Protein 2HZT (pdb70)

Organism: Bacillus subtilis (strain 168) (NCBI:txid224308)

Solvent-accessible surface area: 20656 Å² total

Nearest PDB structures (foldseek):
  2hzt-assembly1_B  TM=9.913E-01  e=7.480E-14  Bacillus subtilis
  4a5m-assembly1_B  TM=8.868E-01  e=1.388E-08  Bacillus subtilis
  4a5n-assembly2_D  TM=8.673E-01  e=2.176E-08  Bacillus subtilis
  7bzg-assembly3_J  TM=8.975E-01  e=7.367E-08  Bacillus subtilis subsp. subtilis str. 168
  1yyv-assembly1_B  TM=8.336E-01  e=3.074E-05  Salmonella enterica subsp. enterica serovar Typhimurium str. LT2

InterPro domains:
  IPR002577 Helix-turn-helix, HxlR type [PF01638] (16-104)
  IPR002577 Helix-turn-helix, HxlR type [PS51118] (8-106)
  IPR036388 Winged helix-like DNA-binding domain superfamily [G3DSA:1.10.10.10] (2-123)
  IPR036390 Winged helix DNA-binding domain superfamily [SSF46785] (10-103)

B-factor: mean 26.51, std 8.96, range [8.06, 68.82]

Foldseek 3Di:
DVVVVVCQQCVPPPVCLLVQVVHKAFLVVVCVCDPDDPVNVVSLVSNVVVPQKPKDWDPDVVTTIIIHGGPVVVVCVVVVCCVVVVVVVVD/DVVVVVLLACNDDPVVLVVQVVHKAFLVVVPVCDPDDSVNVVSVVSNVVVVQKPWDWDPDPPTTIIIHGGPVNVVCVVVVVCVVVVVVVVD/DVVVVVCQQCVPPPVCLLVLVVHKDFCVRVPVCDPDDPVSVVNVVSNVVVPQKDWDDDVVTIIIHGGPVVVVCVVVVVCVVVVVVVVD/DVVVVVCLACNDDPVVLVVQVPDKAFLVRVCVCDPDDSVCVVNLVSNVVVVQWDWDDDVVTIIIHGGPVVVVCVVVVVVVVVVVVVVD

Radius of gyration: 24.39 Å; Cα contacts (8 Å, |Δi|>4): 441; chains: 4; bounding box: 49×61×72 Å

Sequence (358 aa):
SLVEATLEVIGGKWKVILHLTHGKKRTSELKRLPNITQKLTQQLRELEADGVINRIVYNQVPPKVEYELSEYGRSLEGILDLAWGANHINRSLVEATLEVIGGKWKVILHLTHGKKRTSELKRLPNITQKLTQQLRELEADGVINRIVYNQVPPKVEYELSEYGRSLEGILDLAWGANHINRSLVEATLEVIGGKWKVILHLTHGKKRTSELKRLPNITQKLTQQLRELEADGVINRIVYNQKVEYELSEYGRSLEGILDLAWGANHINRSLVEATLEVIGGKWKVILHLTHGKKRTSELKRLPNITQKLTQQLRELEADGVINRIVYNQKVEYELSEYGRSLEGILDLAWGANHINR

Secondary structure (DSSP, 8-state):
-HHHHHHHHH-STT-----GGG--B-HHHHHH---S----HHHHHHHHHTTSEEEEEE-SSS-EEEEEE-TTGGGGHHHH---HHHHHHT-/-HHHHHHHHH-SS------GGG--EEHHHHHH---S----HHHHHHHHHTTSEEEEEE--SS-EEEEEE-TGGGGGHHHH---HHHHHHH-/-HHHHHHHHH-STT-----GGG--EEHHHHHH---S----HHHHHHHHHTTSEEEEE----EEEEE-TTGGGGHHHH---HHHHHHH-/-HHHHHHHHH-SS-------TTS-EEHHHHHH---S----HHHHHHHHHTTSEEEEE----EEEEE-TGGGGGHHHH---HHHHHHH-

Structure (mmCIF, N/CA/C/O backbone):
data_2HZT
#
_entry.id   2HZT
#
_cell.length_a   45.273
_cell.length_b   45.521
_cell.length_c   230.276
_cell.angle_alpha   90.00
_cell.angle_beta   90.00
_cell.angle_gamma   90.00
#
_symmetry.space_group_name_H-M   'P 21 21 21'
#
loop_
_entity.id
_entity.type
_entity.pdbx_description
1 polymer 'Putative HTH-type transcriptional regulator ytcD'
2 water water
#
loop_
_atom_site.group_PDB
_atom_site.id
_atom_site.type_symbol
_atom_site.label_atom_id
_atom_site.label_alt_id
_atom_site.label_comp_id
_atom_site.label_asym_id
_atom_site.label_entity_id
_atom_site.label_seq_id
_atom_site.pdbx_PDB_ins_code
_atom_site.Cartn_x
_atom_site.Cartn_y
_atom_site.Cartn_z
_atom_site.occupancy
_atom_site.B_iso_or_equiv
_atom_site.auth_seq_id
_atom_site.auth_comp_id
_atom_site.auth_asym_id
_atom_site.auth_atom_id
_atom_site.pdbx_PDB_model_num
ATOM 9 N N . SER A 1 2 ? -12.157 32.969 25.142 1.00 24.31 2 SER A N 1
ATOM 10 C CA . SER A 1 2 ? -13.213 32.043 24.745 1.00 21.45 2 SER A CA 1
ATOM 11 C C . SER A 1 2 ? -13.625 31.158 25.917 1.00 19.58 2 SER A C 1
ATOM 12 O O . SER A 1 2 ? -12.991 31.177 26.977 1.00 19.45 2 SER A O 1
ATOM 15 N N . LEU A 1 3 ? -14.689 30.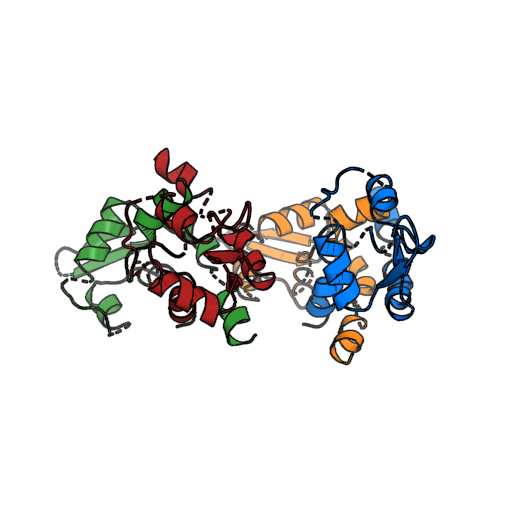388 25.727 1.00 16.92 3 LEU A N 1
ATOM 16 C CA . LEU A 1 3 ? -15.169 29.499 26.772 1.00 17.95 3 LEU A CA 1
ATOM 17 C C . LEU A 1 3 ? -14.132 28.393 27.040 1.00 17.13 3 LEU A C 1
ATOM 18 O O . LEU A 1 3 ? -13.821 28.100 28.198 1.00 15.72 3 LEU A O 1
ATOM 23 N N . VAL A 1 4 ? -13.602 27.778 25.984 1.00 16.74 4 VAL A N 1
ATOM 24 C CA . VAL A 1 4 ? -12.605 26.717 26.181 1.00 18.00 4 VAL A C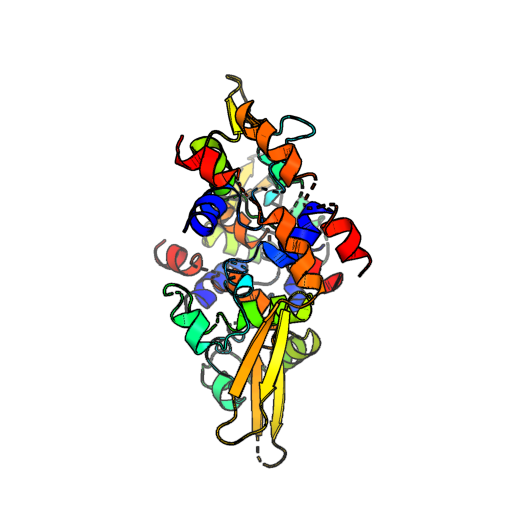A 1
ATOM 25 C C . VAL A 1 4 ? -11.395 27.261 26.925 1.00 16.38 4 VAL A C 1
ATOM 26 O O . VAL A 1 4 ? -10.877 26.612 27.829 1.00 16.85 4 VAL A O 1
ATOM 30 N N . GLU A 1 5 ? -10.943 28.449 26.545 1.00 16.30 5 GLU A N 1
ATOM 31 C CA . GLU A 1 5 ? -9.798 29.050 27.213 1.00 18.77 5 GLU A CA 1
ATOM 32 C C . GLU A 1 5 ? -10.066 29.243 28.705 1.00 19.70 5 GLU A C 1
ATOM 33 O O . GLU A 1 5 ? -9.189 28.984 29.530 1.00 19.56 5 GLU A O 1
ATOM 39 N N . ALA A 1 6 ? -11.275 29.681 29.058 1.00 18.54 6 ALA A N 1
ATOM 40 C CA . ALA A 1 6 ? -11.609 29.872 30.466 1.00 16.82 6 ALA A CA 1
ATOM 41 C C . ALA A 1 6 ? -11.400 28.561 31.236 1.00 16.27 6 ALA A C 1
ATOM 42 O O . ALA A 1 6 ? -10.784 28.544 32.304 1.00 16.13 6 ALA A O 1
ATOM 44 N N . THR A 1 7 ? -11.901 27.462 30.683 1.00 16.36 7 THR A N 1
ATOM 45 C CA . THR A 1 7 ? -11.758 26.155 31.318 1.00 15.53 7 THR A CA 1
ATOM 46 C C . THR A 1 7 ? -10.284 25.731 31.423 1.00 17.35 7 THR A C 1
ATOM 47 O O . THR A 1 7 ? -9.852 25.231 32.472 1.00 14.63 7 THR A O 1
ATOM 51 N N . LEU A 1 8 ? -9.514 25.943 30.354 1.00 15.36 8 LEU A N 1
ATOM 52 C CA . LEU A 1 8 ? -8.092 25.584 30.360 1.00 17.68 8 LEU A CA 1
ATOM 53 C C . LEU A 1 8 ? -7.283 26.423 31.345 1.00 17.35 8 LEU A C 1
ATOM 54 O O . LEU A 1 8 ? -6.225 25.994 31.807 1.00 17.25 8 LEU A O 1
ATOM 59 N N . GLU A 1 9 ? -7.762 27.625 31.660 1.00 19.06 9 GLU A N 1
ATOM 60 C CA . GLU A 1 9 ? -7.062 28.460 32.638 1.00 20.14 9 GLU A CA 1
ATOM 61 C C . GLU A 1 9 ? -7.101 27.725 33.975 1.00 19.63 9 GLU A C 1
ATOM 6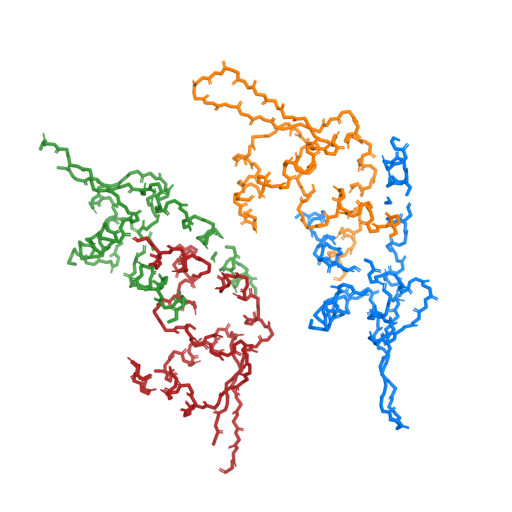2 O O . GLU A 1 9 ? -6.161 27.796 34.772 1.00 19.18 9 GLU A O 1
ATOM 68 N N . VAL A 1 10 ? -8.191 26.997 34.207 1.00 18.21 10 VAL A N 1
ATOM 69 C CA . VAL A 1 10 ? -8.358 26.264 35.453 1.00 18.52 10 VAL A CA 1
ATOM 70 C C . VAL A 1 10 ? -7.738 24.868 35.460 1.00 20.52 10 VAL A C 1
ATOM 71 O O . VAL A 1 10 ? -7.147 24.455 36.460 1.00 21.55 10 VAL A O 1
ATOM 75 N N . ILE A 1 11 ? -7.858 24.147 34.349 1.00 20.01 11 ILE A N 1
ATOM 76 C CA . ILE A 1 11 ? -7.349 22.783 34.290 1.00 20.87 11 ILE A CA 1
ATOM 77 C C . ILE A 1 11 ? -6.227 22.498 33.285 1.00 21.72 11 ILE A C 1
ATOM 78 O O . ILE A 1 11 ? -5.722 21.377 33.233 1.00 24.33 11 ILE A O 1
ATOM 83 N N . GLY A 1 12 ? -5.835 23.495 32.500 1.00 22.58 12 GLY A N 1
ATOM 84 C CA . GLY A 1 12 ? -4.794 23.281 31.504 1.00 24.48 12 GLY A CA 1
ATOM 85 C C . GLY A 1 12 ? -3.350 23.311 31.980 1.00 25.01 12 GLY A C 1
ATOM 86 O O . GLY A 1 12 ? -2.473 22.746 31.324 1.00 25.62 12 GLY A O 1
ATOM 87 N N . GLY A 1 13 ? -3.095 23.974 33.103 1.00 25.95 13 GLY A N 1
ATOM 88 C CA . GLY A 1 13 ? -1.741 24.049 33.628 1.00 27.38 13 GLY A CA 1
ATOM 89 C C . GLY A 1 13 ? -1.166 22.662 33.837 1.00 27.45 13 GLY A C 1
ATOM 90 O O . GLY A 1 13 ? -1.901 21.724 34.137 1.00 27.35 13 GLY A O 1
ATOM 91 N N . LYS A 1 14 ? 0.145 22.515 33.684 1.00 28.94 14 LYS A N 1
ATOM 92 C CA . LYS A 1 14 ? 0.755 21.199 33.850 1.00 28.30 14 LYS A CA 1
ATOM 93 C C . LYS A 1 14 ? 0.505 20.605 35.234 1.00 27.33 14 LYS A C 1
ATOM 94 O O . LYS A 1 14 ? 0.693 21.278 36.252 1.00 27.77 14 LYS A O 1
ATOM 100 N N . TRP A 1 15 ? 0.067 19.346 35.249 1.00 24.88 15 TRP A N 1
ATOM 101 C CA . TRP A 1 15 ? -0.215 18.605 36.474 1.00 24.31 15 TRP A CA 1
ATOM 102 C C . TRP A 1 15 ? -1.584 18.859 37.092 1.00 22.29 15 TRP A C 1
ATOM 103 O O . TRP A 1 15 ? -2.091 18.014 37.827 1.00 21.15 15 TRP A O 1
ATOM 114 N N . LYS A 1 16 ? -2.181 20.014 36.808 1.00 21.86 16 LYS A N 1
ATOM 115 C CA . LYS A 1 16 ? -3.475 20.343 37.403 1.00 20.74 16 LYS A CA 1
ATOM 116 C C . LYS A 1 16 ? -4.529 19.251 37.290 1.00 19.78 16 LYS A C 1
ATOM 117 O O . LYS A 1 16 ? -5.155 18.873 38.282 1.00 18.74 16 LYS A O 1
ATOM 133 N N . VAL A 1 18 ? -4.057 16.082 36.691 1.00 16.67 18 VAL A N 1
ATOM 134 C CA . VAL A 1 18 ? -3.615 14.869 37.371 1.00 17.21 18 VAL A CA 1
ATOM 135 C C . VAL A 1 18 ? -3.850 15.033 38.866 1.00 15.92 18 VAL A C 1
ATOM 136 O O . VAL A 1 18 ? -4.300 14.106 39.533 1.00 17.16 18 VAL A O 1
ATOM 140 N N . ILE A 1 19 ? -3.539 16.215 39.388 1.00 17.34 19 ILE A N 1
ATOM 141 C CA . ILE A 1 19 ? -3.740 16.491 40.810 1.00 18.74 19 ILE A CA 1
ATOM 142 C C . ILE A 1 19 ? -5.204 16.238 41.158 1.00 19.25 19 ILE A C 1
ATOM 143 O O . ILE A 1 19 ? -5.513 15.483 42.076 1.00 19.31 19 ILE A O 1
ATOM 148 N N . LEU A 1 20 ? -6.107 16.866 40.410 1.00 20.99 20 LEU A N 1
ATOM 149 C CA . LEU A 1 20 ? -7.533 16.690 40.645 1.00 22.00 20 LEU A CA 1
ATOM 150 C C . LEU A 1 20 ? -7.888 15.216 40.546 1.00 23.68 20 LEU A C 1
ATOM 151 O O . LEU A 1 20 ? -8.706 14.713 41.320 1.00 21.97 20 LEU A O 1
ATOM 166 N N . HIS A 1 22 ? -5.977 12.602 41.258 1.00 23.01 22 HIS A N 1
ATOM 167 C CA . HIS A 1 22 ? -5.562 11.944 42.494 1.00 23.83 22 HIS A CA 1
ATOM 168 C C . HIS A 1 22 ? -6.488 12.275 43.654 1.00 23.61 22 HIS A C 1
ATOM 169 O O . HIS A 1 22 ? -6.776 11.416 44.485 1.00 24.55 22 HIS A O 1
ATOM 176 N N . LEU A 1 23 ? -6.955 13.520 43.703 1.00 23.61 23 LEU A N 1
ATOM 177 C CA . LEU A 1 23 ? -7.846 13.956 44.770 1.00 25.05 23 LEU A CA 1
ATOM 178 C C . LEU A 1 23 ? -9.250 13.353 44.710 1.00 27.17 23 LEU A C 1
ATOM 179 O O . LEU A 1 23 ? -10.016 13.490 45.661 1.00 28.16 23 LEU A O 1
ATOM 184 N N . THR A 1 24 ? -9.599 12.691 43.609 1.00 29.15 24 THR A N 1
ATOM 185 C CA . THR A 1 24 ? -10.925 12.088 43.512 1.00 31.57 24 THR A CA 1
ATOM 186 C C . THR A 1 24 ? -10.998 10.886 44.440 1.00 33.87 24 THR A C 1
ATOM 187 O O . THR A 1 24 ? -12.074 10.349 44.698 1.00 35.42 24 THR A O 1
ATOM 191 N N . HIS A 1 25 ? -9.844 10.460 44.937 1.00 35.79 25 HIS A N 1
ATOM 192 C CA . HIS A 1 25 ? -9.793 9.319 45.842 1.00 37.50 25 HIS A CA 1
ATOM 193 C C . HIS A 1 25 ? -9.911 9.757 47.299 1.00 36.77 25 HIS A C 1
ATOM 194 O O . HIS A 1 25 ? -10.193 8.942 48.174 1.00 37.40 25 HIS A O 1
ATOM 201 N N . GLY A 1 26 ? -9.698 11.044 47.555 1.00 35.23 26 GLY A N 1
ATOM 202 C CA . GLY A 1 26 ? -9.790 11.549 48.913 1.00 34.24 26 GLY A CA 1
ATOM 203 C C . GLY A 1 26 ? -8.782 12.646 49.197 1.00 33.99 26 GLY A C 1
ATOM 204 O O . GLY A 1 26 ? -7.892 12.910 48.388 1.00 33.81 26 GLY A O 1
ATOM 205 N N . LYS A 1 27 ? -8.921 13.291 50.348 1.00 33.38 27 LYS A N 1
ATOM 206 C CA . LYS A 1 27 ? -8.015 14.364 50.730 1.00 32.18 27 LYS A CA 1
ATOM 207 C C . LYS A 1 27 ? -6.586 13.839 50.856 1.00 31.52 27 LYS A C 1
ATOM 208 O O . LYS A 1 27 ? -6.379 12.662 51.150 1.00 30.33 27 LYS A O 1
ATOM 214 N N . LYS A 1 28 ? -5.608 14.712 50.625 1.00 28.65 28 LYS A N 1
ATOM 215 C CA . LYS A 1 28 ? -4.198 14.339 50.713 1.00 28.76 28 LYS A CA 1
ATOM 216 C C . LYS A 1 28 ? -3.342 15.568 51.005 1.00 28.65 28 LYS A C 1
ATOM 217 O O . LYS A 1 28 ? -3.713 16.685 50.648 1.00 27.60 28 LYS A O 1
ATOM 223 N N . ARG A 1 29 ? -2.203 15.376 51.665 1.00 28.26 29 ARG A N 1
ATOM 224 C CA . ARG A 1 29 ? -1.323 16.510 51.937 1.00 29.32 29 ARG A CA 1
ATOM 225 C C . ARG A 1 29 ? -0.275 16.553 50.832 1.00 27.49 29 ARG A C 1
ATOM 226 O O . ARG A 1 29 ? -0.160 15.609 50.061 1.00 26.11 29 ARG A O 1
ATOM 234 N N . THR A 1 30 ? 0.473 17.647 50.738 1.00 28.51 30 THR A N 1
ATOM 235 C CA . THR A 1 30 ? 1.487 17.773 49.693 1.00 30.20 30 THR A CA 1
ATOM 236 C C . THR A 1 30 ? 2.457 16.591 49.605 1.00 31.01 30 THR A C 1
ATOM 237 O O . THR A 1 30 ? 2.812 16.157 48.509 1.00 30.19 30 THR A O 1
ATOM 241 N N . SER A 1 31 ? 2.873 16.060 50.751 1.00 31.99 31 SER A N 1
ATOM 242 C CA . SER A 1 31 ? 3.810 14.938 50.773 1.00 31.75 31 SER A CA 1
ATOM 243 C C . SER A 1 31 ? 3.281 13.712 50.030 1.00 31.34 31 SER A C 1
ATOM 244 O O . SER A 1 31 ? 4.007 13.089 49.255 1.00 31.16 31 SER A O 1
ATOM 247 N N . GLU A 1 32 ? 2.017 13.367 50.257 1.00 30.12 32 GLU A N 1
ATOM 248 C CA . GLU A 1 32 ? 1.426 12.213 49.588 1.00 29.87 32 GLU A CA 1
ATOM 249 C C . GLU A 1 32 ? 1.376 12.463 48.079 1.00 28.86 32 GLU A C 1
ATOM 250 O O . GLU A 1 32 ? 1.785 11.615 47.282 1.00 29.25 32 GLU A O 1
ATOM 256 N N . LEU A 1 33 ? 0.869 13.630 47.693 1.00 26.61 33 LEU A N 1
ATOM 257 C CA . LEU A 1 33 ? 0.767 13.981 46.281 1.00 25.83 33 LEU A CA 1
ATOM 258 C C . LEU A 1 33 ? 2.129 13.861 45.605 1.00 26.76 33 LEU A C 1
ATOM 259 O O . LEU A 1 33 ? 2.220 13.487 44.433 1.00 26.18 33 LEU A O 1
ATOM 264 N N . LYS A 1 34 ? 3.182 14.175 46.354 1.00 26.34 34 LYS A N 1
ATOM 265 C CA . LYS A 1 34 ? 4.549 14.070 45.852 1.00 28.86 34 LYS A CA 1
ATOM 266 C C . LYS A 1 34 ? 4.880 12.619 45.498 1.00 27.96 34 LYS A C 1
ATOM 267 O O . LYS A 1 34 ? 5.490 12.341 44.462 1.00 28.22 34 LYS A O 1
ATOM 273 N N . ARG A 1 35 ? 4.470 11.701 46.367 1.00 28.27 35 ARG A N 1
ATOM 274 C CA . ARG A 1 35 ? 4.709 10.273 46.169 1.00 29.37 35 ARG A CA 1
ATOM 275 C C . ARG A 1 35 ? 3.936 9.735 44.966 1.00 28.10 35 ARG A C 1
ATOM 276 O O . ARG A 1 35 ? 4.412 8.847 44.260 1.00 26.90 35 ARG A O 1
ATOM 284 N N . LEU A 1 36 ? 2.738 10.267 44.745 1.00 26.11 36 LEU A N 1
ATOM 285 C CA . LEU A 1 36 ? 1.897 9.823 43.642 1.00 25.56 36 LEU A CA 1
ATOM 286 C C . LEU A 1 36 ? 2.312 10.421 42.303 1.00 23.44 36 LEU A C 1
ATOM 287 O O . LEU A 1 36 ? 2.022 9.858 41.249 1.00 24.09 36 LEU A O 1
ATOM 300 N N . PRO A 1 38 ? 5.748 11.449 41.181 1.00 22.73 38 PRO A N 1
ATOM 301 C CA . PRO A 1 38 ? 7.205 11.454 41.320 1.00 24.75 38 PRO A CA 1
ATOM 302 C C . PRO A 1 38 ? 7.985 12.400 40.426 1.00 25.29 38 PRO A C 1
ATOM 303 O O . PRO A 1 38 ? 9.176 12.611 40.639 1.00 27.13 38 PRO A O 1
ATOM 307 N N . ASN A 1 39 ? 7.335 12.982 39.431 1.00 26.60 39 ASN A N 1
ATOM 308 C CA . ASN A 1 39 ? 8.054 13.886 38.551 1.00 28.00 39 ASN A CA 1
ATOM 309 C C . ASN A 1 39 ? 7.793 15.370 38.765 1.00 27.80 39 ASN A C 1
ATOM 310 O O . ASN A 1 39 ? 8.445 16.210 38.146 1.00 29.32 39 ASN A O 1
ATOM 315 N N . ILE A 1 40 ? 6.860 15.708 39.647 1.00 27.66 40 ILE A N 1
ATOM 316 C CA . ILE A 1 40 ? 6.576 17.119 39.894 1.00 26.94 40 ILE A CA 1
ATOM 317 C C . ILE A 1 40 ? 7.489 17.677 40.989 1.00 28.17 40 ILE A C 1
ATOM 318 O O . ILE A 1 40 ? 7.757 16.998 41.980 1.00 27.82 40 ILE A O 1
ATOM 323 N N . THR A 1 41 ? 7.974 18.904 40.796 1.00 28.92 41 THR A N 1
ATOM 324 C CA . THR A 1 41 ? 8.846 19.547 41.781 1.00 31.25 41 THR A CA 1
ATOM 325 C C . THR A 1 41 ? 8.006 20.157 42.903 1.00 32.29 41 THR A C 1
ATOM 326 O O . THR A 1 41 ? 6.828 20.472 42.713 1.00 30.75 41 THR A O 1
ATOM 330 N N . GLN A 1 42 ? 8.621 20.322 44.069 1.00 32.58 42 GLN A N 1
ATOM 331 C CA . GLN A 1 42 ? 7.940 20.891 45.225 1.00 34.18 42 GLN A CA 1
ATOM 332 C C . GLN A 1 42 ? 7.380 22.273 44.915 1.00 33.65 42 GLN A C 1
ATOM 333 O O . GLN A 1 42 ? 6.255 22.590 45.298 1.00 33.36 42 GLN A O 1
ATOM 339 N N . LYS A 1 43 ? 8.171 23.087 44.221 1.00 33.78 43 LYS A N 1
ATOM 340 C CA . LYS A 1 43 ? 7.757 24.439 43.865 1.00 33.82 43 LYS A CA 1
ATOM 341 C C . LYS A 1 43 ? 6.560 24.420 42.925 1.00 32.64 43 LYS A C 1
ATOM 342 O O . LYS A 1 43 ? 5.596 25.153 43.129 1.00 31.95 43 LYS A O 1
ATOM 356 N N . LEU A 1 45 ? 4.342 21.937 42.382 1.00 26.39 45 LEU A N 1
ATOM 357 C CA . LEU A 1 45 ? 3.163 21.410 43.062 1.00 25.64 45 LEU A CA 1
ATOM 358 C C . LEU A 1 45 ? 2.532 22.527 43.885 1.00 26.25 45 LEU A C 1
ATOM 359 O O . LEU A 1 45 ? 1.333 22.778 43.791 1.00 23.73 45 LEU A O 1
ATOM 364 N N . THR A 1 46 ? 3.353 23.199 44.685 1.00 26.05 46 THR A N 1
ATOM 365 C CA . THR A 1 46 ? 2.882 24.299 45.517 1.00 27.56 46 THR A CA 1
ATOM 366 C C . THR A 1 46 ? 2.165 25.343 44.660 1.00 26.36 46 THR A C 1
ATOM 367 O O . THR A 1 46 ? 1.077 25.796 45.004 1.00 25.38 46 THR A O 1
ATOM 371 N N . GLN A 1 47 ? 2.775 25.713 43.539 1.00 26.73 47 GLN A N 1
ATOM 372 C CA . GLN A 1 47 ? 2.180 26.693 42.634 1.00 27.36 47 GLN A CA 1
ATOM 373 C C . GLN A 1 47 ? 0.798 26.251 42.139 1.00 26.22 47 GLN A C 1
ATOM 374 O O . GLN A 1 47 ? -0.172 27.005 42.218 1.00 25.00 47 GLN A O 1
ATOM 380 N N . GLN A 1 48 ? 0.716 25.026 41.628 1.00 24.63 48 GLN A N 1
ATOM 381 C CA . GLN A 1 48 ? -0.538 24.513 41.096 1.00 23.90 48 GLN A CA 1
ATOM 382 C C . GLN A 1 48 ? -1.644 24.340 42.138 1.00 23.13 48 GLN A C 1
ATOM 383 O O . GLN A 1 48 ? -2.812 24.615 41.857 1.00 22.52 48 GLN A O 1
ATOM 389 N N . LEU A 1 49 ? -1.291 23.875 43.332 1.00 22.18 49 LEU A N 1
ATOM 390 C CA . LEU A 1 49 ? -2.297 23.703 44.371 1.00 21.44 49 LEU A CA 1
ATOM 391 C C . LEU A 1 49 ? -2.923 25.054 44.706 1.00 20.82 49 LEU A C 1
ATOM 392 O O . LEU A 1 49 ? -4.120 25.148 44.968 1.00 20.30 49 LEU A O 1
ATOM 397 N N . ARG A 1 50 ? -2.113 26.106 44.673 1.00 22.65 50 ARG A N 1
ATOM 398 C CA . ARG A 1 50 ? -2.605 27.444 44.979 1.00 24.49 50 ARG A CA 1
ATOM 399 C C . ARG A 1 50 ? -3.556 27.958 43.904 1.00 23.50 50 ARG A C 1
ATOM 400 O O . ARG A 1 50 ? -4.568 28.589 44.208 1.00 21.22 50 ARG A O 1
ATOM 408 N N . GLU A 1 51 ? -3.230 27.698 42.645 1.00 22.71 51 GLU A N 1
ATOM 409 C CA . GLU A 1 51 ? -4.092 28.153 41.562 1.00 22.68 51 GLU A CA 1
ATOM 410 C C . GLU A 1 51 ? -5.408 27.381 41.610 1.00 20.95 51 GLU A C 1
ATOM 411 O O . GLU A 1 51 ? -6.479 27.960 41.449 1.00 20.20 51 GLU A O 1
ATOM 417 N N . LEU A 1 52 ? -5.324 26.076 41.842 1.00 20.08 52 LEU A N 1
ATOM 418 C CA . LEU A 1 52 ? -6.522 25.241 41.913 1.00 19.58 52 LEU A CA 1
ATOM 419 C C . LEU A 1 52 ? -7.448 25.700 43.046 1.00 20.72 52 LEU A C 1
ATOM 420 O O . LEU A 1 52 ? -8.677 25.666 42.905 1.00 20.83 52 LEU A O 1
ATOM 425 N N . GLU A 1 53 ? -6.862 26.123 44.165 1.00 20.42 53 GLU A N 1
ATOM 426 C CA . GLU A 1 53 ? -7.665 26.583 45.296 1.00 22.14 53 GLU A CA 1
ATOM 427 C C . GLU A 1 53 ? -8.322 27.905 44.924 1.00 20.15 53 GLU A C 1
ATOM 428 O O . GLU A 1 53 ? -9.502 28.106 45.170 1.00 21.02 53 GLU A O 1
ATOM 434 N N . ALA A 1 54 ? -7.544 28.795 44.317 1.00 22.22 54 ALA A N 1
ATOM 435 C CA . ALA A 1 54 ? -8.039 30.101 43.907 1.00 23.16 54 ALA A CA 1
ATOM 436 C C . ALA A 1 54 ? -9.195 29.985 42.920 1.00 23.34 54 ALA A C 1
ATOM 437 O O . ALA A 1 54 ? -10.119 30.799 42.949 1.00 22.07 54 ALA A O 1
ATOM 439 N N . ASP A 1 55 ? -9.146 28.984 42.043 1.00 21.95 55 ASP A N 1
ATOM 440 C CA . ASP A 1 55 ? -10.218 28.793 41.073 1.00 22.76 55 ASP A CA 1
ATOM 441 C C . ASP A 1 55 ? -11.406 28.045 41.675 1.00 21.71 55 ASP A C 1
ATOM 442 O O . ASP A 1 55 ? -12.383 27.754 40.982 1.00 22.10 55 ASP A O 1
ATOM 447 N N . GLY A 1 56 ? -11.303 27.716 42.958 1.00 21.35 56 GLY A N 1
ATOM 448 C CA . GLY A 1 56 ? -12.389 27.043 43.656 1.00 20.32 56 GLY A CA 1
ATOM 449 C C . GLY A 1 56 ? -12.645 25.566 43.417 1.00 20.17 56 GLY A C 1
ATOM 450 O O . GLY A 1 56 ? -13.682 25.047 43.833 1.00 19.25 56 GLY A O 1
ATOM 451 N N . VAL A 1 57 ? -11.715 24.865 42.781 1.00 18.91 57 VAL A N 1
ATOM 452 C CA . VAL A 1 57 ? -11.934 23.450 42.510 1.00 15.94 57 VAL A CA 1
ATOM 453 C C . VAL A 1 57 ? -11.419 22.527 43.617 1.00 15.73 57 VAL A C 1
ATOM 454 O O . VAL A 1 57 ? -11.744 21.342 43.640 1.00 15.07 57 VAL A O 1
ATOM 458 N N . ILE A 1 58 ? -10.611 23.068 44.521 1.00 16.62 58 ILE A N 1
ATOM 459 C CA . ILE A 1 58 ? -10.115 22.290 45.651 1.00 19.28 58 ILE A CA 1
ATOM 460 C C . ILE A 1 58 ? -10.148 23.195 46.877 1.00 20.51 58 ILE A C 1
ATOM 461 O O . ILE A 1 58 ? -10.036 24.410 46.758 1.00 20.41 58 ILE A O 1
ATOM 466 N N . ASN A 1 59 ? -10.308 22.590 48.047 1.00 22.38 59 ASN A N 1
ATOM 467 C CA . ASN A 1 59 ? -10.343 23.320 49.311 1.00 24.28 59 ASN A CA 1
ATOM 468 C C . ASN A 1 59 ? -9.133 22.857 50.107 1.00 25.52 59 ASN A C 1
ATOM 469 O O . ASN A 1 59 ? -8.779 21.683 50.054 1.00 24.87 59 ASN A O 1
ATOM 474 N N . ARG A 1 60 ? -8.484 23.761 50.829 1.00 25.53 60 ARG A N 1
ATOM 475 C CA . ARG A 1 60 ? -7.350 23.325 51.619 1.00 27.73 60 ARG A CA 1
ATOM 476 C C . ARG A 1 60 ? -7.813 23.245 53.069 1.00 27.13 60 ARG A C 1
ATOM 477 O O . ARG A 1 60 ? -8.511 24.133 53.565 1.00 27.07 60 ARG A O 1
ATOM 485 N N . ILE A 1 61 ? -7.448 22.149 53.723 1.00 25.59 61 ILE A N 1
ATOM 486 C CA . ILE A 1 61 ? -7.831 21.884 55.102 1.00 24.97 61 ILE A CA 1
ATOM 487 C C . ILE A 1 61 ? -6.640 22.063 56.040 1.00 25.19 61 ILE A C 1
ATOM 488 O O . ILE A 1 61 ? -5.693 21.277 56.016 1.00 25.68 61 ILE A O 1
ATOM 493 N N . VAL A 1 62 ? -6.695 23.104 56.862 1.00 26.08 62 VAL A N 1
ATOM 494 C CA . VAL A 1 62 ? -5.615 23.403 57.793 1.00 24.01 62 VAL A CA 1
ATOM 495 C C . VAL A 1 62 ? -5.863 22.814 59.175 1.00 26.59 62 VAL A C 1
ATOM 496 O O . VAL A 1 62 ? -6.833 23.169 59.836 1.00 24.38 62 VAL A O 1
ATOM 500 N N . TYR A 1 63 ? -4.979 21.909 59.594 1.00 27.81 63 TYR A N 1
ATOM 501 C CA . TYR A 1 63 ? -5.074 21.278 60.905 1.00 30.45 63 TYR A CA 1
ATOM 502 C C . TYR A 1 63 ? -4.218 22.045 61.903 1.00 33.02 63 TYR A C 1
ATOM 503 O O . TYR A 1 63 ? -2.990 21.912 61.917 1.00 33.88 63 TYR A O 1
ATOM 512 N N . ASN A 1 64 ? -4.872 22.854 62.727 1.00 33.44 64 ASN A N 1
ATOM 513 C CA . ASN A 1 64 ? -4.183 23.631 63.745 1.00 35.02 64 ASN A CA 1
ATOM 514 C C . ASN A 1 64 ? -3.940 22.713 64.934 1.00 35.38 64 ASN A C 1
ATOM 515 O O . ASN A 1 64 ? -4.719 22.677 65.888 1.00 36.67 64 ASN A O 1
ATOM 520 N N . GLN A 1 65 ? -2.856 21.953 64.840 1.00 36.67 65 GLN A N 1
ATOM 521 C CA . GLN A 1 65 ? -2.458 20.998 65.862 1.00 37.18 65 GLN A CA 1
ATOM 522 C C . GLN A 1 65 ? -0.938 20.982 65.940 1.00 38.71 65 GLN A C 1
ATOM 523 O O . GLN A 1 65 ? -0.265 21.796 65.305 1.00 38.35 65 GLN A O 1
ATOM 529 N N . VAL A 1 66 ? -0.405 20.043 66.717 1.00 40.56 66 VAL A N 1
ATOM 530 C CA . VAL A 1 66 ? 1.041 19.894 66.867 1.00 42.30 66 VAL A CA 1
ATOM 531 C C . VAL A 1 66 ? 1.397 18.447 66.543 1.00 43.01 66 VAL A C 1
ATOM 532 O O . VAL A 1 66 ? 1.015 17.529 67.268 1.00 44.13 66 VAL A O 1
ATOM 536 N N . PRO A 1 67 ? 2.140 18.223 65.445 1.00 43.86 67 PRO A N 1
ATOM 537 C CA . PRO A 1 67 ? 2.654 19.217 64.493 1.00 43.66 67 PRO A CA 1
ATOM 538 C C . PRO A 1 67 ? 1.589 19.705 63.508 1.00 43.45 67 PRO A C 1
ATOM 539 O O . PRO A 1 67 ? 0.671 18.962 63.161 1.00 43.46 67 PRO A O 1
ATOM 543 N N . PRO A 1 68 ? 1.701 20.966 63.048 1.00 43.48 68 PRO A N 1
ATOM 544 C CA . PRO A 1 68 ? 0.745 21.546 62.096 1.00 42.94 68 PRO A CA 1
ATOM 545 C C . PRO A 1 68 ? 0.731 20.715 60.817 1.00 41.44 68 PRO A C 1
ATOM 546 O O . PRO A 1 68 ? 1.766 20.203 60.395 1.00 42.66 68 PRO A O 1
ATOM 550 N N . LYS A 1 69 ? -0.438 20.590 60.201 1.00 39.74 69 LYS A N 1
ATOM 551 C CA . LYS A 1 69 ? -0.583 19.783 58.993 1.00 38.44 69 LYS A CA 1
ATOM 552 C C . LYS A 1 69 ? -1.691 20.329 58.089 1.00 37.95 69 LYS A C 1
ATOM 553 O O . LYS A 1 69 ? -2.722 20.798 58.568 1.00 37.73 69 LYS A O 1
ATOM 559 N N . VAL A 1 70 ? -1.466 20.264 56.780 1.00 36.23 70 VAL A N 1
ATOM 560 C CA . VAL A 1 70 ? -2.427 20.771 55.807 1.00 33.70 70 VAL A CA 1
ATOM 561 C C . VAL A 1 70 ? -2.760 19.740 54.733 1.00 32.61 70 VAL A C 1
ATOM 562 O O . VAL A 1 70 ? -1.865 19.104 54.181 1.00 32.93 70 VAL A O 1
ATOM 566 N N . GLU A 1 71 ? -4.049 19.578 54.445 1.00 30.53 71 GLU A N 1
ATOM 567 C CA . GLU A 1 71 ? -4.494 18.638 53.419 1.00 29.24 71 GLU A CA 1
ATOM 568 C C . GLU A 1 71 ? -5.336 19.352 52.366 1.00 27.70 71 GLU A C 1
ATOM 569 O O . GLU A 1 71 ? -5.808 20.470 52.586 1.00 24.86 71 GLU A O 1
ATOM 575 N N . TYR A 1 72 ? -5.527 18.690 51.229 1.00 27.10 72 TYR A N 1
ATOM 576 C CA . TYR A 1 72 ? -6.309 19.245 50.126 1.00 25.33 72 TYR A CA 1
ATOM 577 C C . TYR A 1 72 ? -7.403 18.275 49.711 1.00 24.53 72 TYR A C 1
ATOM 578 O O . TYR A 1 72 ? -7.192 17.064 49.694 1.00 24.84 72 TYR A O 1
ATOM 587 N N . GLU A 1 73 ? -8.578 18.805 49.383 1.00 23.23 73 GLU A N 1
ATOM 588 C CA . GLU A 1 73 ? -9.690 17.965 48.966 1.00 23.62 73 GLU A CA 1
ATOM 589 C C . GLU A 1 73 ? -10.395 18.578 47.763 1.00 23.47 73 GLU A C 1
ATOM 590 O O . GLU A 1 73 ? -10.378 19.792 47.566 1.00 22.12 73 GLU A O 1
ATOM 596 N N . LEU A 1 74 ? -11.017 17.727 46.962 1.00 24.99 74 LEU A N 1
ATOM 597 C CA . LEU A 1 74 ? -11.747 18.186 45.792 1.00 26.53 74 LEU A CA 1
ATOM 598 C C . LEU A 1 74 ? -13.006 18.881 46.311 1.00 27.26 74 LEU A C 1
ATOM 599 O O . LEU A 1 74 ? -13.821 18.262 47.000 1.00 27.73 74 LEU A O 1
ATOM 604 N N . SER A 1 75 ? -13.162 20.164 46.005 1.00 25.17 75 SER A N 1
ATOM 605 C CA . SER A 1 75 ? -14.344 20.889 46.463 1.00 25.53 75 SER A CA 1
ATOM 606 C C . SER A 1 75 ? -15.562 20.359 45.720 1.00 25.94 75 SER A C 1
ATOM 607 O O . SER A 1 75 ? -15.431 19.630 44.730 1.00 21.98 75 SER A O 1
ATOM 610 N N . GLU A 1 76 ? -16.747 20.719 46.201 1.00 24.93 76 GLU A N 1
ATOM 611 C CA . GLU A 1 76 ? -17.983 20.287 45.561 1.00 27.84 76 GLU A CA 1
ATOM 612 C C . GLU A 1 76 ? -17.986 20.769 44.108 1.00 26.31 76 GLU A C 1
ATOM 613 O O . GLU A 1 76 ? -18.399 20.046 43.199 1.00 27.16 76 GLU A O 1
ATOM 619 N N . TYR A 1 77 ? -17.513 21.993 43.900 1.00 24.97 77 TYR A N 1
ATOM 620 C CA . TYR A 1 77 ? -17.451 22.572 42.565 1.00 26.03 77 TYR A CA 1
ATOM 621 C C . TYR A 1 77 ? -16.457 21.777 41.716 1.00 25.38 77 TYR A C 1
ATOM 622 O O . TYR A 1 77 ? -16.723 21.478 40.555 1.00 27.46 77 TYR A O 1
ATOM 631 N N . GLY A 1 78 ? -15.320 21.428 42.310 1.00 25.10 78 GLY A N 1
ATOM 632 C CA . GLY A 1 78 ? -14.315 20.655 41.601 1.00 23.32 78 GLY A CA 1
ATOM 633 C C . GLY A 1 78 ? -14.894 19.337 41.118 1.00 23.96 78 GLY A C 1
ATOM 634 O O . GLY A 1 78 ? -14.525 18.831 40.058 1.00 20.96 78 GLY A O 1
ATOM 635 N N . ARG A 1 79 ? -15.811 18.783 41.904 1.00 22.61 79 ARG A N 1
ATOM 636 C CA . ARG A 1 79 ? -16.459 17.528 41.566 1.00 24.29 79 ARG A CA 1
ATOM 637 C C . ARG A 1 79 ? -17.198 17.625 40.230 1.00 22.27 79 ARG A C 1
ATOM 638 O O . ARG A 1 79 ? -17.409 16.614 39.562 1.00 21.86 79 ARG A O 1
ATOM 646 N N . SER A 1 80 ? -17.593 18.835 39.836 1.00 20.06 80 SER A N 1
ATOM 647 C CA . SER A 1 80 ? -18.322 19.009 38.579 1.00 20.05 80 SER A CA 1
ATOM 648 C C . SER A 1 80 ? -17.457 18.782 37.339 1.00 20.09 80 SER A C 1
ATOM 649 O O . SER A 1 80 ? -17.925 18.935 36.218 1.00 20.75 80 SER A O 1
ATOM 652 N N . LEU A 1 81 ? -16.196 18.420 37.540 1.00 20.52 81 LEU A N 1
ATOM 653 C CA . LEU A 1 81 ? -15.293 18.161 36.417 1.00 21.72 81 LEU A CA 1
ATOM 654 C C . LEU A 1 81 ? -15.167 16.653 36.182 1.00 21.68 81 LEU A C 1
ATOM 655 O O . LEU A 1 81 ? -14.558 16.212 35.202 1.00 22.23 81 LEU A O 1
ATOM 660 N N . GLU A 1 82 ? -15.762 15.862 37.072 1.00 23.27 82 GLU A N 1
ATOM 661 C CA . GLU A 1 82 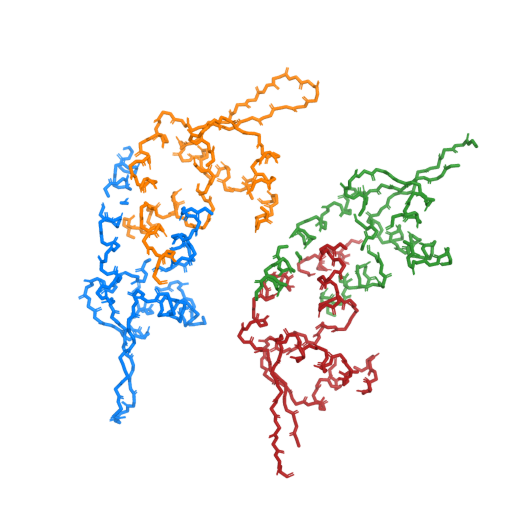? -15.687 14.408 36.954 1.00 24.34 82 GLU A CA 1
ATOM 662 C C . GLU A 1 82 ? -16.196 13.884 35.617 1.00 22.42 82 GLU A C 1
ATOM 663 O O . GLU A 1 82 ? -15.652 12.921 35.088 1.00 21.10 82 GLU A O 1
ATOM 669 N N . GLY A 1 83 ? -17.227 14.520 35.069 1.00 20.24 83 GLY A N 1
ATOM 670 C CA . GLY A 1 83 ? -17.759 14.077 33.794 1.00 20.18 83 GLY A CA 1
ATOM 671 C C . GLY A 1 83 ? -16.766 14.267 32.660 1.00 18.37 83 GLY A C 1
ATOM 672 O O . GLY A 1 83 ? -16.635 13.419 31.776 1.00 20.27 83 GLY A O 1
ATOM 673 N N . ILE A 1 84 ? -16.076 15.397 32.672 1.00 18.10 84 ILE A N 1
ATOM 674 C CA . ILE A 1 84 ? -15.083 15.685 31.648 1.00 17.29 84 ILE A CA 1
ATOM 675 C C . ILE A 1 84 ? -13.952 14.665 31.799 1.00 17.93 84 ILE A C 1
ATOM 676 O O . ILE A 1 84 ? -13.431 14.151 30.815 1.00 16.51 84 ILE A O 1
ATOM 681 N N . LEU A 1 85 ? -13.598 14.360 33.044 1.00 19.91 85 LEU A N 1
ATOM 682 C CA . LEU A 1 85 ? -12.537 13.399 33.312 1.00 21.17 85 LEU A CA 1
ATOM 683 C C . LEU A 1 85 ? -12.950 12.028 32.760 1.00 21.49 85 LEU A C 1
ATOM 684 O O . LEU A 1 85 ? -12.151 11.348 32.123 1.00 21.56 85 LEU A O 1
ATOM 689 N N . ASP A 1 86 ? -14.204 11.638 32.979 1.00 22.38 86 ASP A N 1
ATOM 690 C CA . ASP A 1 86 ? -14.692 10.352 32.474 1.00 23.98 86 ASP A CA 1
ATOM 691 C C . ASP A 1 86 ? -14.579 10.244 30.943 1.00 23.86 86 ASP A C 1
ATOM 692 O O . ASP A 1 86 ? -14.135 9.224 30.423 1.00 20.65 86 ASP A O 1
ATOM 708 N N . LEU A 1 88 ? -12.625 12.103 28.994 1.00 23.38 88 LEU A N 1
ATOM 709 C CA . LEU A 1 88 ? -11.213 12.174 28.627 1.00 24.09 88 LEU A CA 1
ATOM 710 C C . LEU A 1 88 ? -10.571 10.795 28.663 1.00 23.69 88 LEU A C 1
ATOM 711 O O . LEU A 1 88 ? -9.853 10.417 27.740 1.00 22.04 88 LEU A O 1
ATOM 722 N N . ALA A 1 90 ? -12.174 7.896 28.633 1.00 22.39 90 ALA A N 1
ATOM 723 C CA . ALA A 1 90 ? -12.850 7.057 27.650 1.00 22.78 90 ALA A CA 1
ATOM 724 C C . ALA A 1 90 ? -12.196 7.262 26.283 1.00 23.02 90 ALA A C 1
ATOM 725 O O . ALA A 1 90 ? -11.909 6.298 25.570 1.00 22.54 90 ALA A O 1
ATOM 727 N N . TRP A 1 91 ? -11.948 8.523 25.930 1.00 21.82 91 TRP A N 1
ATOM 728 C CA . TRP A 1 91 ? -11.321 8.857 24.649 1.00 19.20 91 TRP A CA 1
ATOM 729 C C . TRP A 1 91 ? -9.864 8.398 24.621 1.00 20.75 91 TRP A C 1
ATOM 730 O O . TRP A 1 91 ? -9.385 7.877 23.610 1.00 19.46 91 TRP A O 1
ATOM 741 N N . GLY A 1 92 ? -9.158 8.610 25.728 1.00 18.61 92 GLY A N 1
ATOM 742 C CA . GLY A 1 92 ? -7.773 8.197 25.798 1.00 21.49 92 GLY A CA 1
ATOM 743 C C . GLY A 1 92 ? -7.625 6.693 25.655 1.00 22.74 92 GLY A C 1
ATOM 744 O O . GLY A 1 92 ? -6.721 6.214 24.972 1.00 22.41 92 GLY A O 1
ATOM 745 N N . ALA A 1 93 ? -8.511 5.937 26.295 1.00 23.11 93 ALA A N 1
ATOM 746 C CA . ALA A 1 93 ? -8.439 4.481 26.215 1.00 24.91 93 ALA A CA 1
ATOM 747 C C . ALA A 1 93 ? -8.597 4.012 24.767 1.00 25.78 93 ALA A C 1
ATOM 748 O O . ALA A 1 93 ? -7.882 3.122 24.308 1.00 23.78 93 ALA A O 1
ATOM 750 N N . ASN A 1 94 ? -9.530 4.624 24.046 1.00 25.23 94 ASN A N 1
ATOM 751 C CA . ASN A 1 94 ? -9.761 4.264 22.651 1.00 27.50 94 ASN A CA 1
ATOM 752 C C . ASN A 1 94 ? -8.573 4.665 21.792 1.00 26.83 94 ASN A C 1
ATOM 753 O O . ASN A 1 94 ? -8.264 4.003 20.806 1.00 27.41 94 ASN A O 1
ATOM 758 N N . HIS A 1 95 ? -7.902 5.745 22.184 1.00 24.69 95 HIS A N 1
ATOM 759 C CA . HIS A 1 95 ? -6.748 6.249 21.451 1.00 25.70 95 HIS A CA 1
ATOM 760 C C . HIS A 1 95 ? -5.489 5.391 21.574 1.00 27.17 95 HIS A C 1
ATOM 761 O O . HIS A 1 95 ? -4.899 5.002 20.572 1.00 25.41 95 HIS A O 1
ATOM 768 N N . ILE A 1 96 ? -5.079 5.116 22.807 1.00 29.25 96 ILE A N 1
ATOM 769 C CA . ILE A 1 96 ? -3.874 4.330 23.064 1.00 33.14 96 ILE A CA 1
ATOM 770 C C . ILE A 1 96 ? -3.976 2.897 22.563 1.00 35.66 96 ILE A C 1
ATOM 771 O O . ILE A 1 96 ? -3.032 2.360 21.974 1.00 36.80 96 ILE A O 1
ATOM 776 N N . ASN A 1 97 ? -5.123 2.276 22.799 1.00 37.56 97 ASN A N 1
ATOM 777 C CA . ASN A 1 97 ? -5.340 0.918 22.338 1.00 40.57 97 ASN A CA 1
ATOM 778 C C . ASN A 1 97 ? -5.606 1.006 20.835 1.00 42.93 97 ASN A C 1
ATOM 779 O O . ASN A 1 97 ? -6.351 0.208 20.278 1.00 44.18 97 ASN A O 1
ATOM 784 N N . ARG A 1 98 ? -4.977 1.997 20.206 1.00 45.60 98 ARG A N 1
ATOM 785 C CA . ARG A 1 98 ? -5.091 2.249 18.776 1.00 47.65 98 ARG A CA 1
ATOM 786 C C . ARG A 1 98 ? -6.517 2.486 18.315 1.00 48.68 98 ARG A C 1
ATOM 787 O O . ARG A 1 98 ? -7.471 2.157 19.030 1.00 50.69 98 ARG A O 1
ATOM 797 N N . SER B 1 2 ? -0.309 6.610 33.911 1.00 38.06 2 SER B N 1
ATOM 798 C CA . SER B 1 2 ? -1.725 6.281 33.901 1.00 31.20 2 SER B CA 1
ATOM 799 C C . SER B 1 2 ? -2.434 6.670 32.611 1.00 29.13 2 SER B C 1
ATOM 800 O O . SER B 1 2 ? -1.892 7.400 31.783 1.00 27.33 2 SER B O 1
ATOM 803 N N . LEU B 1 3 ? -3.657 6.175 32.453 1.00 27.10 3 LEU B N 1
ATOM 804 C CA . LEU B 1 3 ? -4.454 6.471 31.276 1.00 25.87 3 LEU B CA 1
ATOM 805 C C . LEU B 1 3 ? -4.666 7.988 31.170 1.00 25.94 3 LEU B C 1
ATOM 806 O O . LEU B 1 3 ? -4.516 8.584 30.096 1.00 23.18 3 LEU B O 1
ATOM 811 N N . VAL B 1 4 ? -5.002 8.613 32.294 1.00 26.35 4 VAL B N 1
ATOM 812 C CA . VAL B 1 4 ? -5.223 10.053 32.322 1.00 26.42 4 VAL B CA 1
ATOM 813 C C . VAL B 1 4 ? -3.973 10.796 31.864 1.00 25.28 4 VAL B C 1
ATOM 814 O O . VAL B 1 4 ? -4.039 11.686 31.018 1.00 23.37 4 VAL B O 1
ATOM 818 N N . GLU B 1 5 ? -2.831 10.432 32.432 1.00 25.62 5 GLU B N 1
ATOM 819 C CA . GLU B 1 5 ? -1.581 11.076 32.065 1.00 26.88 5 GLU B CA 1
ATOM 820 C C . GLU B 1 5 ? -1.281 10.846 30.586 1.00 26.11 5 GLU B C 1
ATOM 821 O O . GLU B 1 5 ? -0.862 11.762 29.873 1.00 25.31 5 GLU B O 1
ATOM 827 N N . ALA B 1 6 ? -1.520 9.625 30.125 1.00 24.56 6 ALA B N 1
ATOM 828 C CA . ALA B 1 6 ? -1.269 9.275 28.734 1.00 25.54 6 ALA B CA 1
ATOM 829 C C . ALA B 1 6 ? -2.142 10.098 27.790 1.00 24.55 6 ALA B C 1
ATOM 830 O O . ALA B 1 6 ? -1.668 10.615 26.778 1.00 25.34 6 ALA B O 1
ATOM 832 N N . THR B 1 7 ? -3.417 10.225 28.127 1.00 23.01 7 THR B N 1
ATOM 833 C CA . THR B 1 7 ? -4.345 10.972 27.291 1.00 21.80 7 THR B CA 1
ATOM 834 C C . THR B 1 7 ? -4.020 12.470 27.264 1.00 22.00 7 THR B C 1
ATOM 835 O O . THR B 1 7 ? -4.170 13.126 26.235 1.00 22.72 7 THR B O 1
ATOM 839 N N . LEU B 1 8 ? -3.570 13.005 28.392 1.00 20.58 8 LEU B N 1
ATOM 840 C CA . LEU B 1 8 ? -3.236 14.420 28.475 1.00 21.07 8 LEU B CA 1
ATOM 841 C C . LEU B 1 8 ? -2.090 14.775 27.526 1.00 20.43 8 LEU B C 1
ATOM 842 O O . LEU B 1 8 ? -1.992 15.902 27.039 1.00 19.41 8 LEU B O 1
ATOM 847 N N . GLU B 1 9 ? -1.232 13.797 27.261 1.00 20.74 9 GLU B N 1
ATOM 848 C CA . GLU B 1 9 ? -0.103 13.975 26.357 1.00 21.79 9 GLU B CA 1
ATOM 849 C C . GLU B 1 9 ? -0.618 14.235 24.946 1.00 21.51 9 GLU B C 1
ATOM 850 O O . GLU B 1 9 ? 0.063 14.853 24.127 1.00 20.59 9 GLU B O 1
ATOM 856 N N . VAL B 1 10 ? -1.830 13.759 24.673 1.00 19.83 10 VAL B N 1
ATOM 857 C CA . VAL B 1 10 ? -2.429 13.926 23.354 1.00 21.09 10 VAL B CA 1
ATOM 858 C C . VAL B 1 10 ? -3.293 15.171 23.247 1.00 21.48 10 VAL B C 1
ATOM 859 O O . VAL B 1 10 ? -3.202 15.911 22.269 1.00 19.34 10 VAL B O 1
ATOM 863 N N . ILE B 1 11 ? -4.124 15.408 24.258 1.00 20.88 11 ILE B N 1
ATOM 864 C CA . ILE B 1 11 ? -5.033 16.544 24.217 1.00 23.20 11 ILE B CA 1
ATOM 865 C C . ILE B 1 11 ? -4.975 17.473 25.422 1.00 24.21 11 ILE B C 1
ATOM 866 O O . ILE B 1 11 ? -5.850 18.320 25.592 1.00 26.59 11 ILE B O 1
ATOM 871 N N . GLY B 1 12 ? -3.948 17.321 26.251 1.00 24.58 12 GLY B N 1
ATOM 872 C CA . GLY B 1 12 ? -3.817 18.169 27.422 1.00 23.15 12 GLY B CA 1
ATOM 873 C C . GLY B 1 12 ? -3.068 19.454 27.129 1.00 22.38 12 GLY B C 1
ATOM 874 O O . GLY B 1 12 ? -2.669 19.710 25.995 1.00 23.63 12 GLY B O 1
ATOM 875 N N . GLY B 1 13 ? -2.867 20.268 28.157 1.00 21.65 13 GLY B N 1
ATOM 876 C CA . GLY B 1 13 ? -2.159 21.522 27.971 1.00 18.42 13 GLY B CA 1
ATOM 877 C C . GLY B 1 13 ? -3.140 22.658 27.779 1.00 19.19 13 GLY B C 1
ATOM 878 O O . GLY B 1 13 ? -4.353 22.447 27.720 1.00 18.69 13 GLY B O 1
ATOM 879 N N . LYS B 1 14 ? -2.629 23.870 27.659 1.00 19.52 14 LYS B N 1
ATOM 880 C CA . LYS B 1 14 ? -3.519 25.005 27.496 1.00 22.79 14 LYS B CA 1
ATOM 881 C C . LYS B 1 14 ? -3.684 25.451 26.050 1.00 20.07 14 LYS B C 1
ATOM 882 O O . LYS B 1 14 ? -4.366 26.440 25.795 1.00 20.53 14 LYS B O 1
ATOM 888 N N . TRP B 1 15 ? -3.100 24.715 25.105 1.00 16.43 15 TRP B N 1
ATOM 889 C CA . TRP B 1 15 ? -3.166 25.121 23.701 1.00 17.73 15 TRP B CA 1
ATOM 890 C C . TRP B 1 15 ? -3.945 24.245 22.718 1.00 16.48 15 TRP B C 1
ATOM 891 O O . TRP B 1 15 ? -4.723 24.745 21.912 1.00 13.20 15 TRP B O 1
ATOM 902 N N . LYS B 1 16 ? -3.726 22.938 22.775 1.00 17.83 16 LYS B N 1
ATOM 903 C CA . LYS B 1 16 ? -4.374 22.031 21.837 1.00 15.35 16 LYS B CA 1
ATOM 904 C C . LYS B 1 16 ? -5.881 22.186 21.674 1.00 16.24 16 LYS B C 1
ATOM 905 O O . LYS B 1 16 ? -6.365 22.286 20.544 1.00 15.50 16 LYS B O 1
ATOM 921 N N . VAL B 1 18 ? -7.664 24.736 22.283 1.00 14.81 18 VAL B N 1
ATOM 922 C CA . VAL B 1 18 ? -7.956 26.033 21.688 1.00 14.24 18 VAL B CA 1
ATOM 923 C C . VAL B 1 18 ? -7.745 25.915 20.179 1.00 13.50 18 VAL B C 1
ATOM 924 O O . VAL B 1 18 ? -8.549 26.395 19.384 1.00 13.20 18 VAL B O 1
ATOM 928 N N . ILE B 1 19 ? -6.650 25.277 19.791 1.00 11.83 19 ILE B N 1
ATOM 929 C CA . ILE B 1 19 ? -6.351 25.094 18.376 1.00 12.04 19 ILE B CA 1
ATOM 930 C C . ILE B 1 19 ? -7.489 24.327 17.714 1.00 13.31 19 ILE B C 1
ATOM 931 O O . ILE B 1 19 ? -8.034 24.759 16.686 1.00 13.58 19 ILE B O 1
ATOM 936 N N . LEU B 1 20 ? -7.868 23.205 18.321 1.00 14.16 20 LEU B N 1
ATOM 937 C CA . LEU B 1 20 ? -8.944 22.392 17.775 1.00 16.16 20 LEU B CA 1
ATOM 938 C C . LEU B 1 20 ? -10.246 23.186 17.707 1.00 16.37 20 LEU B C 1
ATOM 939 O O . LEU B 1 20 ? -10.997 23.063 16.741 1.00 16.07 20 LEU B O 1
ATOM 954 N N . HIS B 1 22 ? -10.614 26.360 17.203 1.00 15.23 22 HIS B N 1
ATOM 955 C CA . HIS B 1 22 ? -10.508 27.200 16.020 1.00 17.72 22 HIS B CA 1
ATOM 956 C C . HIS B 1 22 ? -10.705 26.390 14.740 1.00 17.88 22 HIS B C 1
ATOM 957 O O . HIS B 1 22 ? -11.380 26.840 13.810 1.00 18.95 22 HIS B O 1
ATOM 964 N N . LEU B 1 23 ? -10.141 25.187 14.697 1.00 17.04 23 LEU B N 1
ATOM 965 C CA . LEU B 1 23 ? -10.275 24.350 13.509 1.00 17.01 23 LEU B CA 1
ATOM 966 C C . LEU B 1 23 ? -11.670 23.744 13.317 1.00 19.69 23 LEU B C 1
ATOM 967 O O . LEU B 1 23 ? -12.003 23.323 12.206 1.00 19.43 23 LEU B O 1
ATOM 972 N N . THR B 1 24 ? -12.487 23.698 14.371 1.00 20.47 24 THR B N 1
ATOM 973 C CA . THR B 1 24 ? -13.831 23.129 14.238 1.00 25.53 24 THR B CA 1
ATOM 974 C C . THR B 1 24 ? -14.692 24.010 13.342 1.00 30.21 24 THR B C 1
ATOM 975 O O . THR B 1 24 ? -15.691 23.555 12.786 1.00 32.67 24 THR B O 1
ATOM 979 N N . HIS B 1 25 ? -14.296 25.271 13.209 1.00 33.07 25 HIS B N 1
ATOM 980 C CA . HIS B 1 25 ? -15.025 26.215 12.377 1.00 36.42 25 HIS B CA 1
ATOM 981 C C . HIS B 1 25 ? -14.300 26.505 11.063 1.00 35.75 25 HIS B C 1
ATOM 982 O O . HIS B 1 25 ? -14.524 27.544 10.440 1.00 37.59 25 HIS B O 1
ATOM 989 N N . GLY B 1 26 ? -13.431 25.590 10.644 1.00 32.94 26 GLY B N 1
ATOM 990 C CA . GLY B 1 26 ? -12.730 25.782 9.390 1.00 30.80 26 GLY B CA 1
ATOM 991 C C . GLY B 1 26 ? -11.223 25.641 9.415 1.00 28.49 26 GLY B C 1
ATOM 992 O O . GLY B 1 26 ? -10.569 25.895 10.427 1.00 25.96 26 GLY B O 1
ATOM 993 N N . LYS B 1 27 ? -10.679 25.236 8.273 1.00 27.49 27 LYS B N 1
ATOM 994 C CA . LYS B 1 27 ? -9.245 25.055 8.095 1.00 27.10 27 LYS B CA 1
ATOM 995 C C . LYS B 1 27 ? -8.546 26.389 8.285 1.00 26.20 27 LYS B C 1
ATOM 996 O O . LYS B 1 27 ? -9.094 27.434 7.942 1.00 23.79 27 LYS B O 1
ATOM 1002 N N . LYS B 1 28 ? -7.334 26.353 8.827 1.00 24.13 28 LYS B N 1
ATOM 1003 C CA . LYS B 1 28 ? -6.574 27.575 9.053 1.00 24.61 28 LYS B CA 1
ATOM 1004 C C . LYS B 1 28 ? -5.078 27.390 8.846 1.00 24.31 28 LYS B C 1
ATOM 1005 O O . LYS B 1 28 ? -4.539 26.304 9.056 1.00 24.13 28 LYS B O 1
ATOM 1011 N N . ARG B 1 29 ? -4.415 28.463 8.428 1.00 25.56 29 ARG B N 1
ATOM 1012 C CA . ARG B 1 29 ? -2.977 28.441 8.223 1.00 25.38 29 ARG B CA 1
ATOM 1013 C C . ARG B 1 29 ? -2.386 28.723 9.594 1.00 25.62 29 ARG B C 1
ATOM 1014 O O . ARG B 1 29 ? -3.092 29.164 10.503 1.00 22.79 29 ARG B O 1
ATOM 1022 N N . THR B 1 30 ? -1.091 28.487 9.745 1.00 24.92 30 THR B N 1
ATOM 1023 C CA . THR B 1 30 ? -0.458 28.743 11.022 1.00 26.39 30 THR B CA 1
ATOM 1024 C C . THR B 1 30 ? -0.556 30.233 11.350 1.00 25.48 30 THR B C 1
ATOM 1025 O O . THR B 1 30 ? -0.758 30.601 12.503 1.00 25.01 30 THR B O 1
ATOM 1029 N N . SER B 1 31 ? -0.441 31.085 10.332 1.00 24.37 31 SER B N 1
ATOM 1030 C CA . SER B 1 31 ? -0.515 32.530 10.545 1.00 25.35 31 SER B CA 1
ATOM 1031 C C . SER B 1 31 ? -1.876 32.958 11.103 1.00 24.05 31 SER B C 1
ATOM 1032 O O . SER B 1 31 ? -1.956 33.884 11.907 1.00 23.61 31 SER B O 1
ATOM 1035 N N . GLU B 1 32 ? -2.942 32.286 10.679 1.00 22.69 32 GLU B N 1
ATOM 1036 C CA . GLU B 1 32 ? -4.273 32.612 11.175 1.00 21.46 32 GLU B CA 1
ATOM 1037 C C . GLU B 1 32 ? -4.380 32.169 12.628 1.00 20.82 32 GLU B C 1
ATOM 1038 O O . GLU B 1 32 ? -4.926 32.882 13.473 1.00 18.33 32 GLU B O 1
ATOM 1044 N N . LEU B 1 33 ? -3.840 30.991 12.922 1.00 18.98 33 LEU B N 1
ATOM 1045 C CA . LEU B 1 33 ? -3.872 30.486 14.283 1.00 17.36 33 LEU B CA 1
ATOM 1046 C C . LEU B 1 33 ? -3.044 31.385 15.188 1.00 16.77 33 LEU B C 1
ATOM 1047 O O . LEU B 1 33 ? -3.442 31.668 16.317 1.00 14.40 33 LEU B O 1
ATOM 1052 N N . LYS B 1 34 ? -1.892 31.831 14.692 1.00 16.30 34 LYS B N 1
ATOM 1053 C CA . LYS B 1 34 ? -1.029 32.700 15.484 1.00 19.23 34 LYS B CA 1
ATOM 1054 C C . LYS B 1 34 ? -1.770 33.998 15.818 1.00 19.34 34 LYS B C 1
ATOM 1055 O O . LYS B 1 34 ? -1.731 34.468 16.953 1.00 19.04 34 LYS B O 1
ATOM 1061 N N . ARG B 1 35 ? -2.439 34.565 14.818 1.00 22.24 35 ARG B N 1
ATOM 1062 C CA . ARG B 1 35 ? -3.203 35.804 14.987 1.00 22.49 35 ARG B CA 1
ATOM 1063 C C . ARG B 1 35 ? -4.246 35.649 16.090 1.00 22.23 35 ARG B C 1
ATOM 1064 O O . ARG B 1 35 ? -4.345 36.482 16.992 1.00 22.22 35 ARG B O 1
ATOM 1072 N N . LEU B 1 36 ? -5.010 34.562 16.014 1.00 21.19 36 LEU B N 1
ATOM 1073 C CA . LEU B 1 36 ? -6.073 34.264 16.968 1.00 20.79 36 LEU B CA 1
ATOM 1074 C C . LEU B 1 36 ? -5.583 33.844 18.348 1.00 20.34 36 LEU B C 1
ATOM 1075 O O . LEU B 1 36 ? -6.364 33.796 19.290 1.00 20.62 36 LEU B O 1
ATOM 1088 N N . PRO B 1 38 ? -2.698 35.164 20.562 1.00 23.75 38 PRO B N 1
ATOM 1089 C CA . PRO B 1 38 ? -1.619 36.066 20.981 1.00 24.70 38 PRO B CA 1
ATOM 1090 C C . PRO B 1 38 ? -0.758 35.606 22.160 1.00 23.54 38 PRO B C 1
ATOM 1091 O O . PRO B 1 38 ? 0.379 36.049 22.305 1.00 25.63 38 PRO B O 1
ATOM 1095 N N . ASN B 1 39 ? -1.282 34.722 22.998 1.00 21.57 39 ASN B N 1
ATOM 1096 C CA . ASN B 1 39 ? -0.519 34.254 24.153 1.00 20.56 39 ASN B CA 1
ATOM 1097 C C . ASN B 1 39 ? 0.480 33.133 23.846 1.00 18.43 39 ASN B C 1
ATOM 1098 O O . ASN B 1 39 ? 1.239 32.720 24.719 1.00 17.46 39 ASN B O 1
ATOM 1103 N N . ILE B 1 40 ? 0.495 32.646 22.611 1.00 18.27 40 ILE B N 1
ATOM 1104 C CA . ILE B 1 40 ? 1.414 31.560 22.261 1.00 18.25 40 ILE B CA 1
ATOM 1105 C C . ILE B 1 40 ? 2.477 32.046 21.281 1.00 17.31 40 ILE B C 1
ATOM 1106 O O . ILE B 1 40 ? 2.195 32.885 20.431 1.00 19.40 40 ILE B O 1
ATOM 1111 N N . THR B 1 41 ? 3.705 31.541 21.405 1.00 15.97 41 THR B N 1
ATOM 1112 C CA . THR B 1 41 ? 4.761 31.951 20.481 1.00 15.79 41 THR B CA 1
ATOM 1113 C C . THR B 1 41 ? 4.642 31.102 19.227 1.00 16.27 41 THR B C 1
ATOM 1114 O O . THR B 1 41 ? 4.013 30.040 19.248 1.00 13.07 41 THR B O 1
ATOM 1118 N N . GLN B 1 42 ? 5.249 31.564 18.141 1.00 15.44 42 GLN B N 1
ATOM 1119 C CA . GLN B 1 42 ? 5.209 30.821 16.885 1.00 19.30 42 GLN B CA 1
ATOM 1120 C C . GLN B 1 42 ? 5.835 29.443 17.104 1.00 19.27 42 GLN B C 1
ATOM 1121 O O . GLN B 1 42 ? 5.307 28.427 16.653 1.00 18.92 42 GLN B O 1
ATOM 1127 N N . LYS B 1 43 ? 6.961 29.419 17.810 1.00 19.41 43 LYS B N 1
ATOM 1128 C CA . LYS B 1 43 ? 7.654 28.170 18.097 1.00 21.42 43 LYS B CA 1
ATOM 1129 C C . LYS B 1 43 ? 6.756 27.169 18.819 1.00 20.44 43 LYS B C 1
ATOM 1130 O O . LYS B 1 43 ? 6.660 26.004 18.426 1.00 16.49 43 LYS B O 1
ATOM 1146 N N . LEU B 1 45 ? 3.477 27.157 18.992 1.00 16.10 45 LEU B N 1
ATOM 1147 C CA . LEU B 1 45 ? 2.334 26.835 18.147 1.00 14.05 45 LEU B CA 1
ATOM 1148 C C . LEU B 1 45 ? 2.710 25.732 17.152 1.00 13.32 45 LEU B C 1
ATOM 1149 O O . LEU B 1 45 ? 1.973 24.774 16.966 1.00 11.35 45 LEU B O 1
ATOM 1154 N N . THR B 1 46 ? 3.855 25.891 16.498 1.00 15.31 46 THR B N 1
ATOM 1155 C CA . THR B 1 46 ? 4.316 24.902 15.532 1.00 16.82 46 THR B CA 1
ATOM 1156 C C . THR B 1 46 ? 4.505 23.551 16.219 1.00 15.22 46 THR B C 1
ATOM 1157 O O . THR B 1 46 ? 4.123 22.509 15.684 1.00 15.74 46 THR B O 1
ATOM 1161 N N . GLN B 1 47 ? 5.068 23.571 17.422 1.00 13.90 47 GLN B N 1
ATOM 1162 C CA . GLN B 1 47 ? 5.287 22.332 18.152 1.00 13.49 47 GLN B CA 1
ATOM 1163 C C . GLN B 1 47 ? 3.958 21.664 18.507 1.00 14.32 47 GLN B C 1
ATOM 1164 O O . GLN B 1 47 ? 3.830 20.440 18.415 1.00 14.80 47 GLN B O 1
ATOM 1170 N N . GLN B 1 48 ? 2.969 22.460 18.912 1.00 12.60 48 GLN B N 1
ATOM 1171 C CA . GLN B 1 48 ? 1.664 21.903 19.252 1.00 12.57 48 GLN B CA 1
ATOM 1172 C C . GLN B 1 48 ? 1.040 21.263 18.001 1.00 9.10 48 GLN B C 1
ATOM 1173 O O . GLN B 1 48 ? 0.436 20.189 18.073 1.00 10.03 48 GLN B O 1
ATOM 1179 N N . LEU B 1 49 ? 1.172 21.942 16.865 1.00 10.93 49 LEU B N 1
ATOM 1180 C CA . LEU B 1 49 ? 0.624 21.436 15.603 1.00 11.20 49 LEU B CA 1
ATOM 1181 C C . LEU B 1 49 ? 1.280 20.122 15.173 1.00 11.55 49 LEU B C 1
ATOM 1182 O O . LEU B 1 49 ? 0.606 19.216 14.678 1.00 10.47 49 LEU B O 1
ATOM 1187 N N . ARG B 1 50 ? 2.590 20.016 15.357 1.00 11.57 50 ARG B N 1
ATOM 1188 C CA . ARG B 1 50 ? 3.283 18.785 14.978 1.00 14.59 50 ARG B CA 1
ATOM 1189 C C . ARG B 1 50 ? 2.871 17.599 15.849 1.00 12.80 50 ARG B C 1
ATOM 1190 O O . ARG B 1 50 ? 2.791 16.469 15.367 1.00 12.53 50 ARG B O 1
ATOM 1198 N N . GLU B 1 51 ? 2.597 17.858 17.125 1.00 13.49 51 GLU B N 1
ATOM 1199 C CA . GLU B 1 51 ? 2.166 16.799 18.038 1.00 11.39 51 GLU B CA 1
ATOM 1200 C C . GLU B 1 51 ? 0.759 16.343 17.648 1.00 12.85 51 GLU B C 1
ATOM 1201 O O . GLU B 1 51 ? 0.482 15.141 17.554 1.00 10.99 51 GLU B O 1
ATOM 1207 N N . LEU B 1 52 ? -0.129 17.306 17.409 1.00 10.29 52 LEU B N 1
ATOM 1208 C CA . LEU B 1 52 ? -1.496 16.987 17.015 1.00 10.74 52 LEU B CA 1
ATOM 1209 C C . LEU B 1 52 ? -1.507 16.206 15.695 1.00 11.03 52 LEU B C 1
ATOM 1210 O O . LEU B 1 52 ? -2.322 15.299 15.524 1.00 8.74 52 LEU B O 1
ATOM 1215 N N . GLU B 1 53 ? -0.615 16.558 14.768 1.00 11.56 53 GLU B N 1
ATOM 1216 C CA . GLU B 1 53 ? -0.561 15.838 13.494 1.00 15.92 53 GLU B CA 1
ATOM 1217 C C . GLU B 1 53 ? -0.084 14.415 13.779 1.00 14.49 53 GLU B C 1
ATOM 1218 O O . GLU B 1 53 ? -0.699 13.446 13.336 1.00 16.02 53 GLU B O 1
ATOM 1224 N N . ALA B 1 54 ? 0.996 14.307 14.546 1.00 16.08 54 ALA B N 1
ATOM 1225 C CA . ALA B 1 54 ? 1.559 13.010 14.909 1.00 16.33 54 ALA B CA 1
ATOM 1226 C C . ALA B 1 54 ? 0.495 12.098 15.524 1.00 18.08 54 ALA B C 1
ATOM 1227 O O . ALA B 1 54 ? 0.448 10.903 15.229 1.00 17.76 54 ALA B O 1
ATOM 1229 N N . ASP B 1 55 ? -0.370 12.665 16.357 1.00 16.79 55 ASP B N 1
ATOM 1230 C CA . ASP B 1 55 ? -1.414 11.881 17.002 1.00 17.88 55 ASP B CA 1
ATOM 1231 C C . ASP B 1 55 ? -2.627 11.613 16.120 1.00 17.96 55 ASP B C 1
ATOM 1232 O O . ASP B 1 55 ? -3.595 10.975 16.556 1.00 19.04 55 ASP B O 1
ATOM 1237 N N . GLY B 1 56 ? -2.577 12.097 14.881 1.00 16.08 56 GLY B N 1
ATOM 1238 C CA . GLY B 1 56 ? -3.668 11.869 13.946 1.00 15.57 56 GLY B CA 1
ATOM 1239 C C . GLY B 1 56 ? -4.925 12.692 14.174 1.00 18.11 56 GLY B C 1
ATOM 1240 O O . GLY B 1 56 ? -5.973 12.397 13.595 1.00 15.27 56 GLY B O 1
ATOM 1241 N N . VAL B 1 57 ? -4.822 13.730 15.005 1.00 16.24 57 VAL B N 1
ATOM 1242 C CA . VAL B 1 57 ? -5.965 14.585 15.325 1.00 15.76 57 VAL B CA 1
ATOM 1243 C C . VAL B 1 57 ? -6.233 15.689 14.298 1.00 14.67 57 VAL B C 1
ATOM 1244 O O . VAL B 1 57 ? -7.369 16.144 14.160 1.00 16.59 57 VAL B O 1
ATOM 1248 N N . ILE B 1 58 ? -5.191 16.142 13.609 1.00 15.27 58 ILE B N 1
ATOM 1249 C CA . ILE B 1 58 ? -5.352 17.158 12.565 1.00 15.12 58 ILE B CA 1
ATOM 1250 C C . ILE B 1 58 ? -4.530 16.732 11.356 1.00 16.80 58 ILE B C 1
ATOM 1251 O O . ILE B 1 58 ? -3.561 15.976 11.487 1.00 16.15 58 ILE B O 1
ATOM 1256 N N . ASN B 1 59 ? -4.934 17.209 10.184 1.00 15.87 59 ASN B N 1
ATOM 1257 C CA . ASN B 1 59 ? -4.245 16.911 8.936 1.00 17.18 59 ASN B CA 1
ATOM 1258 C C . ASN B 1 59 ? -3.543 18.170 8.464 1.00 16.19 59 ASN B C 1
ATOM 1259 O O . ASN B 1 59 ? -4.096 19.262 8.562 1.00 17.32 59 ASN B O 1
ATOM 1264 N N . ARG B 1 60 ? -2.330 18.004 7.950 1.00 15.03 60 ARG B N 1
ATOM 1265 C CA . ARG B 1 60 ? -1.545 19.111 7.441 1.00 17.59 60 ARG B CA 1
ATOM 1266 C C . ARG B 1 60 ? -1.734 19.113 5.916 1.00 18.58 60 ARG B C 1
ATOM 1267 O O . ARG B 1 60 ? -1.417 18.131 5.243 1.00 18.97 60 ARG B O 1
ATOM 1275 N N . ILE B 1 61 ? -2.259 20.214 5.391 1.00 18.03 61 ILE B N 1
ATOM 1276 C CA . ILE B 1 61 ? -2.530 20.351 3.963 1.00 16.98 61 ILE B CA 1
ATOM 1277 C C . ILE B 1 61 ? -1.536 21.307 3.310 1.00 17.44 61 ILE B C 1
ATOM 1278 O O . ILE B 1 61 ? -1.493 22.485 3.644 1.00 16.91 61 ILE B O 1
ATOM 1283 N N . VAL B 1 62 ? -0.755 20.796 2.364 1.00 17.33 62 VAL B N 1
ATOM 1284 C CA . VAL B 1 62 ? 0.244 21.608 1.688 1.00 20.63 62 VAL B CA 1
ATOM 1285 C C . VAL B 1 62 ? -0.120 21.930 0.240 1.00 23.00 62 VAL B C 1
ATOM 1286 O O . VAL B 1 62 ? -0.222 21.036 -0.604 1.00 21.85 62 VAL B O 1
ATOM 1290 N N . TYR B 1 63 ? -0.329 23.214 -0.032 1.00 25.37 63 TYR B N 1
ATOM 1291 C CA . TYR B 1 63 ? -0.657 23.672 -1.381 1.00 27.59 63 TYR B CA 1
ATOM 1292 C C . TYR B 1 63 ? 0.646 23.926 -2.120 1.00 29.32 63 TYR B C 1
ATOM 1293 O O . TYR B 1 63 ? 1.433 24.784 -1.723 1.00 29.34 63 TYR B O 1
ATOM 1302 N N . ASN B 1 64 ? 0.868 23.178 -3.197 1.00 32.22 64 ASN B N 1
ATOM 1303 C CA . ASN B 1 64 ? 2.086 23.315 -3.988 1.00 35.21 64 ASN B CA 1
ATOM 1304 C C . ASN B 1 64 ? 2.039 24.589 -4.825 1.00 36.97 64 ASN B C 1
ATOM 1305 O O . ASN B 1 64 ? 1.880 24.537 -6.044 1.00 37.51 64 ASN B O 1
ATOM 1310 N N . GLN B 1 65 ? 2.178 25.732 -4.163 1.00 38.43 65 GLN B N 1
ATOM 1311 C CA . GLN B 1 65 ? 2.142 27.018 -4.844 1.00 39.24 65 GLN B CA 1
ATOM 1312 C C . GLN B 1 65 ? 3.146 27.995 -4.251 1.00 40.83 65 GLN B C 1
ATOM 1313 O O . GLN B 1 65 ? 3.781 27.717 -3.237 1.00 39.57 65 GLN B O 1
ATOM 1319 N N . VAL B 1 66 ? 3.285 29.147 -4.900 1.00 42.22 66 VAL B N 1
ATOM 1320 C CA . VAL B 1 66 ? 4.207 30.185 -4.443 1.00 43.44 66 VAL B CA 1
ATOM 1321 C C . VAL B 1 66 ? 3.449 31.500 -4.294 1.00 43.53 66 VAL B C 1
ATOM 1322 O O . VAL B 1 66 ? 2.759 31.932 -5.216 1.00 44.27 66 VAL B O 1
ATOM 1326 N N . PRO B 1 67 ? 3.568 32.154 -3.126 1.00 43.37 67 PRO B N 1
ATOM 1327 C CA . PRO B 1 67 ? 4.361 31.722 -1.969 1.00 42.85 67 PRO B CA 1
ATOM 1328 C C . PRO B 1 67 ? 3.764 30.457 -1.355 1.00 41.87 67 PRO B C 1
ATOM 1329 O O . PRO B 1 67 ? 2.636 30.071 -1.679 1.00 40.58 67 PRO B O 1
ATOM 1333 N N . PRO B 1 68 ? 4.512 29.797 -0.457 1.00 40.42 68 PRO B N 1
ATOM 1334 C CA . PRO B 1 68 ? 4.011 28.575 0.180 1.00 38.44 68 PRO B CA 1
ATOM 1335 C C . PRO B 1 68 ? 2.683 28.798 0.901 1.00 35.60 68 PRO B C 1
ATOM 1336 O O . PRO B 1 68 ? 2.362 29.916 1.307 1.00 35.23 68 PRO B O 1
ATOM 1340 N N . LYS B 1 69 ? 1.911 27.727 1.042 1.00 32.67 69 LYS B N 1
ATOM 1341 C CA . LYS B 1 69 ? 0.621 27.788 1.715 1.00 29.29 69 LYS B CA 1
ATOM 1342 C C . LYS B 1 69 ? 0.352 26.452 2.397 1.00 27.69 69 LYS B C 1
ATOM 1343 O O . LYS B 1 69 ? 0.285 25.407 1.742 1.00 26.49 69 LYS B O 1
ATOM 1349 N N . VAL B 1 70 ? 0.208 26.500 3.716 1.00 25.65 70 VAL B N 1
ATOM 1350 C CA . VAL B 1 70 ? -0.052 25.312 4.511 1.00 23.03 70 VAL B CA 1
ATOM 1351 C C . VAL B 1 70 ? -1.247 25.576 5.410 1.00 22.36 70 VAL B C 1
ATOM 1352 O O . VAL B 1 70 ? -1.319 26.612 6.075 1.00 18.49 70 VAL B O 1
ATOM 1356 N N . GLU B 1 71 ? -2.184 24.634 5.419 1.00 18.80 71 GLU B N 1
ATOM 1357 C CA . GLU B 1 71 ? -3.376 24.766 6.230 1.00 19.66 71 GLU B CA 1
ATOM 1358 C C . GLU B 1 71 ? -3.568 23.511 7.057 1.00 18.59 71 GLU B C 1
ATOM 1359 O O . GLU B 1 71 ? -3.105 22.431 6.691 1.00 18.07 71 GLU B O 1
ATOM 1365 N N . TYR B 1 72 ? -4.259 23.669 8.175 1.00 18.30 72 TYR B N 1
ATOM 1366 C CA . TYR B 1 72 ? -4.522 22.564 9.076 1.00 18.12 72 TYR B CA 1
ATOM 1367 C C . TYR B 1 72 ? -6.018 22.379 9.189 1.00 18.80 72 TYR B C 1
ATOM 1368 O O . TYR B 1 72 ? -6.771 23.349 9.184 1.00 19.87 72 TYR B O 1
ATOM 1377 N N . GLU B 1 73 ? -6.444 21.127 9.275 1.00 16.72 73 GLU B N 1
ATOM 1378 C CA . GLU B 1 73 ? -7.857 20.818 9.384 1.00 18.46 73 GLU B CA 1
ATOM 1379 C C . GLU B 1 73 ? -8.010 19.715 10.417 1.00 18.41 73 GLU B C 1
ATOM 1380 O O . GLU B 1 73 ? -7.091 18.932 10.634 1.00 19.36 73 GLU B O 1
ATOM 1386 N N . LEU B 1 74 ? -9.172 19.652 11.046 1.00 19.25 74 LEU B N 1
ATOM 1387 C CA . LEU B 1 74 ? -9.440 18.602 12.014 1.00 21.02 74 LEU B CA 1
ATOM 1388 C C . LEU B 1 74 ? -9.631 17.355 11.152 1.00 22.23 74 LEU B C 1
ATOM 1389 O O . LEU B 1 74 ? -10.373 17.399 10.170 1.00 20.97 74 LEU B O 1
ATOM 1394 N N . SER B 1 75 ? -8.948 16.264 11.494 1.00 19.72 75 SER B N 1
ATOM 1395 C CA . SER B 1 75 ? -9.073 15.019 10.739 1.00 20.91 75 SER B CA 1
ATOM 1396 C C . SER B 1 75 ? -10.394 14.349 11.102 1.00 20.40 75 SER B C 1
ATOM 1397 O O . SER B 1 75 ? -11.082 14.792 12.016 1.00 20.15 75 SER B O 1
ATOM 1400 N N . GLU B 1 76 ? -10.755 13.291 10.385 1.00 22.06 76 GLU B N 1
ATOM 1401 C CA . GLU B 1 76 ? -11.997 12.577 10.681 1.00 23.66 76 GLU B CA 1
ATOM 1402 C C . GLU B 1 76 ? -11.919 12.116 12.134 1.00 21.07 76 GLU B C 1
ATOM 1403 O O . GLU B 1 76 ? -12.868 12.272 12.900 1.00 21.93 76 GLU B O 1
ATOM 1409 N N . TYR B 1 77 ? -10.770 11.559 12.505 1.00 20.79 77 TYR B N 1
ATOM 1410 C CA . TYR B 1 77 ? -10.548 11.080 13.865 1.00 21.09 77 TYR B CA 1
ATOM 1411 C C . TYR B 1 77 ? -10.628 12.228 14.875 1.00 19.90 77 TYR B C 1
ATOM 1412 O O . TYR B 1 77 ? -11.198 12.076 15.956 1.00 20.21 77 TYR B O 1
ATOM 1421 N N . GLY B 1 78 ? -10.052 13.371 14.515 1.00 20.85 78 GLY B N 1
ATOM 1422 C CA . GLY B 1 78 ? -10.059 14.530 15.395 1.00 19.78 78 GLY B CA 1
ATOM 1423 C C . GLY B 1 78 ? -11.459 14.999 15.742 1.00 20.36 78 GLY B C 1
ATOM 1424 O O . GLY B 1 78 ? -11.683 15.559 16.821 1.00 18.26 78 GLY B O 1
ATOM 1425 N N . ARG B 1 79 ? -12.403 14.777 14.829 1.00 18.97 79 ARG B N 1
ATOM 1426 C CA . ARG B 1 79 ? -13.791 15.168 15.055 1.00 21.08 79 ARG B CA 1
ATOM 1427 C C . ARG B 1 79 ? -14.392 14.437 16.256 1.00 19.25 79 ARG B C 1
ATOM 1428 O O . ARG B 1 79 ? -15.368 14.904 16.846 1.00 16.70 79 ARG B O 1
ATOM 1436 N N . SER B 1 80 ? -13.815 13.292 16.618 1.00 17.33 80 SER B N 1
ATOM 1437 C CA . SER B 1 80 ? -14.332 12.525 17.747 1.00 19.57 80 SER B CA 1
ATOM 1438 C C . SER B 1 80 ? -14.084 13.241 19.081 1.00 18.27 80 SER B C 1
ATOM 1439 O O . SER B 1 80 ? -14.501 12.762 20.134 1.00 18.90 80 SER B O 1
ATOM 1442 N N . LEU B 1 81 ? -13.407 14.385 19.028 1.00 17.05 81 LEU B N 1
ATOM 1443 C CA . LEU B 1 81 ? -13.127 15.167 20.234 1.00 17.74 81 LEU B CA 1
ATOM 1444 C C . LEU B 1 81 ? -14.146 16.286 20.430 1.00 18.26 81 LEU B C 1
ATOM 1445 O O . LEU B 1 81 ? -14.088 17.018 21.418 1.00 17.12 81 LEU B O 1
ATOM 1450 N N . GLU B 1 82 ? -15.087 16.413 19.498 1.00 19.42 82 GLU B N 1
ATOM 1451 C CA . GLU B 1 82 ? -16.091 17.464 19.601 1.00 21.46 82 GLU B CA 1
ATOM 1452 C C . GLU B 1 82 ? -16.927 17.377 20.875 1.00 21.77 82 GLU B C 1
ATOM 1453 O O . GLU B 1 82 ? -17.250 18.401 21.477 1.00 21.78 82 GLU B O 1
ATOM 1459 N N . GLY B 1 83 ? -17.269 16.162 21.292 1.00 22.48 83 GLY B N 1
ATOM 1460 C CA . GLY B 1 83 ? -18.060 15.998 22.503 1.00 21.20 83 GLY B CA 1
ATOM 1461 C C . GLY B 1 83 ? -17.353 16.571 23.721 1.00 18.96 83 GLY B C 1
ATOM 1462 O O . GLY B 1 83 ? -17.958 17.265 24.541 1.00 17.07 83 GLY B O 1
ATOM 1463 N N . ILE B 1 84 ? -16.065 16.271 23.845 1.00 17.28 84 ILE B N 1
ATOM 1464 C CA . ILE B 1 84 ? -15.270 16.775 24.956 1.00 18.06 84 ILE B CA 1
ATOM 1465 C C . ILE B 1 84 ? -15.134 18.293 24.830 1.00 16.39 84 ILE B C 1
ATOM 1466 O O . ILE B 1 84 ? -15.205 19.014 25.826 1.00 15.00 84 ILE B O 1
ATOM 1471 N N . LEU B 1 85 ? -14.936 18.778 23.606 1.00 17.87 85 LEU B N 1
ATOM 1472 C CA . LEU B 1 85 ? -14.802 20.212 23.389 1.00 18.15 85 LEU B CA 1
ATOM 1473 C C . LEU B 1 85 ? -16.065 20.921 23.867 1.00 18.55 85 LEU B C 1
ATOM 1474 O O . LEU B 1 85 ? -15.984 21.953 24.543 1.00 15.55 85 LEU B O 1
ATOM 1479 N N . ASP B 1 86 ? -17.228 20.364 23.530 1.00 16.85 86 ASP B N 1
ATOM 1480 C CA . ASP B 1 86 ? -18.486 20.974 23.945 1.00 18.41 86 ASP B CA 1
ATOM 1481 C C . ASP B 1 86 ? -18.602 21.009 25.467 1.00 19.22 86 ASP B C 1
ATOM 1482 O O . ASP B 1 86 ? -19.076 21.994 26.036 1.00 17.60 86 ASP B O 1
ATOM 1495 N N . LEU B 1 88 ? -16.147 21.119 27.632 1.00 17.24 88 LEU B N 1
ATOM 1496 C CA . LEU B 1 88 ? -15.210 22.114 28.147 1.00 17.20 88 LEU B CA 1
ATOM 1497 C C . LEU B 1 88 ? -15.819 23.500 28.012 1.00 15.86 88 LEU B C 1
ATOM 1498 O O . LEU B 1 88 ? -15.733 24.310 28.931 1.00 15.41 88 LEU B O 1
ATOM 1513 N N . ALA B 1 90 ? -19.023 24.278 27.845 1.00 17.12 90 ALA B N 1
ATOM 1514 C CA . ALA B 1 90 ? -20.134 24.397 28.778 1.00 16.10 90 ALA B CA 1
ATOM 1515 C C . ALA B 1 90 ? -19.634 24.667 30.194 1.00 16.33 90 ALA B C 1
ATOM 1516 O O . ALA B 1 90 ? -20.213 25.481 30.928 1.00 13.92 90 ALA B O 1
ATOM 1518 N N . TRP B 1 91 ? -18.558 23.984 30.579 1.00 13.05 91 TRP B N 1
ATOM 1519 C CA . TRP B 1 91 ? -18.003 24.149 31.919 1.00 14.37 91 TRP B CA 1
ATOM 1520 C C . TRP B 1 91 ? -17.421 25.552 32.076 1.00 14.46 91 TRP B C 1
ATOM 1521 O O . TRP B 1 91 ? -17.523 26.158 33.143 1.00 15.94 91 TRP B O 1
ATOM 1532 N N . GLY B 1 92 ? -16.806 26.052 31.007 1.00 14.29 92 GLY B N 1
ATOM 1533 C CA . GLY B 1 92 ? -16.202 27.373 31.033 1.00 13.78 92 GLY B CA 1
ATOM 1534 C C . GLY B 1 92 ? -17.252 28.470 31.133 1.00 16.11 92 GLY B C 1
ATOM 1535 O O . GLY B 1 92 ? -17.027 29.503 31.768 1.00 16.47 92 GLY B O 1
ATOM 1536 N N . ALA B 1 93 ? -18.396 28.245 30.496 1.00 16.68 93 ALA B N 1
ATOM 1537 C CA . ALA B 1 93 ? -19.486 29.210 30.534 1.00 18.33 93 ALA B CA 1
ATOM 1538 C C . ALA B 1 93 ? -19.918 29.370 31.988 1.00 19.97 93 ALA B C 1
ATOM 1539 O O . ALA B 1 93 ? -20.025 30.490 32.494 1.00 21.99 93 ALA B O 1
ATOM 1541 N N . ASN B 1 94 ? -20.158 28.251 32.662 1.00 20.12 94 ASN B N 1
ATOM 1542 C CA . ASN B 1 94 ? -20.562 28.296 34.060 1.00 21.87 94 ASN B CA 1
ATOM 1543 C C . ASN B 1 94 ? -19.498 28.942 34.934 1.00 21.90 94 ASN B C 1
ATOM 1544 O O . ASN B 1 94 ? -19.817 29.713 35.837 1.00 21.23 94 ASN B O 1
ATOM 1549 N N . HIS B 1 95 ? -18.232 28.628 34.660 1.00 20.14 95 HIS B N 1
ATOM 1550 C CA . HIS B 1 95 ? -17.129 29.164 35.442 1.00 21.05 95 HIS B CA 1
ATOM 1551 C C . HIS B 1 95 ? -17.049 30.685 35.371 1.00 21.42 95 HIS B C 1
ATOM 1552 O O . HIS B 1 95 ? -16.880 31.351 36.389 1.00 22.74 95 HIS B O 1
ATOM 1559 N N . ILE B 1 96 ? -17.154 31.227 34.162 1.00 21.77 96 ILE B N 1
ATOM 1560 C CA . ILE B 1 96 ? -17.104 32.668 33.958 1.00 24.02 96 ILE B CA 1
ATOM 1561 C C . ILE B 1 96 ? -18.171 33.360 34.811 1.00 25.52 96 ILE B C 1
ATOM 1562 O O . ILE B 1 96 ? -17.951 34.457 35.322 1.00 26.45 96 ILE B O 1
ATOM 1567 N N . ASN B 1 97 ? -19.318 32.705 34.972 1.00 25.96 97 ASN B N 1
ATOM 1568 C CA . ASN B 1 97 ? -20.413 33.247 35.775 1.00 29.37 97 ASN B CA 1
ATOM 1569 C C . ASN B 1 97 ? -20.142 33.110 37.275 1.00 32.00 97 ASN B C 1
ATOM 1570 O O . ASN B 1 97 ? -20.809 33.738 38.089 1.00 33.13 97 ASN B O 1
ATOM 1575 N N . ARG B 1 98 ? -19.162 32.286 37.628 1.00 32.65 98 ARG B N 1
ATOM 1576 C CA . ARG B 1 98 ? -18.824 32.040 39.024 1.00 35.92 98 ARG B CA 1
ATOM 1577 C C . ARG B 1 98 ? -17.980 33.113 39.697 1.00 35.83 98 ARG B C 1
ATOM 1578 O O . ARG B 1 98 ? -17.407 33.986 39.034 1.00 38.96 98 ARG B O 1
ATOM 1594 N N . SER C 1 2 ? 26.038 38.549 33.224 1.00 24.08 2 SER C N 1
ATOM 1595 C CA . SER C 1 2 ? 25.096 37.443 33.248 1.00 20.57 2 SER C CA 1
ATOM 1596 C C . SER C 1 2 ? 24.468 37.255 31.867 1.00 18.36 2 SER C C 1
ATOM 1597 O O . SER C 1 2 ? 24.641 38.085 30.980 1.00 17.93 2 SER C O 1
ATOM 1600 N N . LEU C 1 3 ? 23.740 36.161 31.686 1.00 16.50 3 LEU C N 1
ATOM 1601 C CA . LEU C 1 3 ? 23.109 35.906 30.402 1.00 16.02 3 LEU C CA 1
ATOM 1602 C C . LEU C 1 3 ? 22.072 36.991 30.131 1.00 15.54 3 LEU C C 1
ATOM 1603 O O . LEU C 1 3 ? 21.985 37.507 29.024 1.00 12.63 3 LEU C O 1
ATOM 1608 N N . VAL C 1 4 ? 21.298 37.343 31.151 1.00 14.78 4 VAL C N 1
ATOM 1609 C CA . VAL C 1 4 ? 20.268 38.360 30.977 1.00 15.97 4 VAL C CA 1
ATOM 1610 C C . VAL C 1 4 ? 20.878 39.705 30.598 1.00 15.63 4 VAL C C 1
ATOM 1611 O O . VAL C 1 4 ? 20.331 40.415 29.758 1.00 14.93 4 VAL C O 1
ATOM 1615 N N . GLU C 1 5 ? 22.013 40.053 31.198 1.00 15.60 5 GLU C N 1
ATOM 1616 C CA . GLU C 1 5 ? 22.676 41.311 30.864 1.00 19.13 5 GLU C CA 1
ATOM 1617 C C . GLU C 1 5 ? 23.161 41.297 29.416 1.00 19.84 5 GLU C C 1
ATOM 1618 O O . GLU C 1 5 ? 23.139 42.320 28.736 1.00 19.84 5 GLU C O 1
ATOM 1624 N N . ALA C 1 6 ? 23.591 40.131 28.945 1.00 20.41 6 ALA C N 1
ATOM 1625 C CA . ALA C 1 6 ? 24.057 39.997 27.574 1.00 18.03 6 ALA C CA 1
ATOM 1626 C C . ALA C 1 6 ? 22.921 40.355 26.621 1.00 17.09 6 ALA C C 1
ATOM 1627 O O . ALA C 1 6 ? 23.107 41.097 25.666 1.00 15.78 6 ALA C O 1
ATOM 1629 N N . THR C 1 7 ? 21.741 39.809 26.883 1.00 16.48 7 THR C N 1
ATOM 1630 C CA . THR C 1 7 ? 20.588 40.080 26.038 1.00 17.22 7 THR C CA 1
ATOM 1631 C C . THR C 1 7 ? 20.192 41.551 26.127 1.00 18.11 7 THR C C 1
ATOM 1632 O O . THR C 1 7 ? 19.834 42.166 25.115 1.00 17.98 7 THR C O 1
ATOM 1636 N N . LEU C 1 8 ? 20.272 42.111 27.334 1.00 18.53 8 LEU C N 1
ATOM 1637 C CA . LEU C 1 8 ? 19.927 43.515 27.567 1.00 17.79 8 LEU C CA 1
ATOM 1638 C C . LEU C 1 8 ? 20.862 44.513 26.883 1.00 19.31 8 LEU C C 1
ATOM 1639 O O . LEU C 1 8 ? 20.467 45.644 26.610 1.00 18.28 8 LEU C O 1
ATOM 1644 N N . GLU C 1 9 ? 22.100 44.112 26.609 1.00 20.09 9 GLU C N 1
ATOM 1645 C CA . GLU C 1 9 ? 23.024 45.025 25.941 1.00 23.47 9 GLU C CA 1
ATOM 1646 C C . GLU C 1 9 ? 22.534 45.212 24.500 1.00 23.15 9 GLU C C 1
ATOM 1647 O O . GLU C 1 9 ? 22.791 46.239 23.869 1.00 23.78 9 GLU C O 1
ATOM 1653 N N . VAL C 1 10 ? 21.807 44.222 23.992 1.00 21.02 10 VAL C N 1
ATOM 1654 C CA . VAL C 1 10 ? 21.293 44.278 22.626 1.00 21.73 10 VAL C CA 1
ATOM 1655 C C . VAL C 1 10 ? 19.904 44.930 22.511 1.00 21.62 10 VAL C C 1
ATOM 1656 O O . VAL C 1 10 ? 19.698 45.803 21.667 1.00 23.80 10 VAL C O 1
ATOM 1660 N N . ILE C 1 11 ? 18.963 44.520 23.358 1.00 20.83 11 ILE C N 1
ATOM 1661 C CA . ILE C 1 11 ? 17.597 45.053 23.301 1.00 20.54 11 ILE C CA 1
ATOM 1662 C C . ILE C 1 11 ? 17.169 45.920 24.489 1.00 22.09 11 ILE C C 1
ATOM 1663 O O . ILE C 1 11 ? 15.998 46.278 24.596 1.00 22.55 11 ILE C O 1
ATOM 1668 N N . GLY C 1 12 ? 18.100 46.249 25.379 1.00 22.74 12 GLY C N 1
ATOM 1669 C CA . GLY C 1 12 ? 17.749 47.053 26.538 1.00 25.74 12 GLY C CA 1
ATOM 1670 C C . GLY C 1 12 ? 17.794 48.561 26.346 1.00 27.17 12 GLY C C 1
ATOM 1671 O O . GLY C 1 12 ? 17.088 49.297 27.036 1.00 27.72 12 GLY C O 1
ATOM 1672 N N . GLY C 1 13 ? 18.628 49.019 25.418 1.00 28.40 13 GLY C N 1
ATOM 1673 C CA . GLY C 1 13 ? 18.756 50.441 25.158 1.00 31.97 13 GLY C CA 1
ATOM 1674 C C . GLY C 1 13 ? 17.420 51.067 24.819 1.00 34.01 13 GLY C C 1
ATOM 1675 O O . GLY C 1 13 ? 16.592 50.456 24.141 1.00 34.44 13 GLY C O 1
ATOM 1676 N N . LYS C 1 14 ? 17.202 52.292 25.284 1.00 35.12 14 LYS C N 1
ATOM 1677 C CA . LYS C 1 14 ? 15.941 52.962 25.022 1.00 34.35 14 LYS C CA 1
ATOM 1678 C C . LYS C 1 14 ? 15.610 53.002 23.536 1.00 32.80 14 LYS C C 1
ATOM 1679 O O . LYS C 1 14 ? 16.437 53.414 22.717 1.00 34.14 14 LYS C O 1
ATOM 1685 N N . TRP C 1 15 ? 14.401 52.542 23.206 1.00 28.91 15 TRP C N 1
ATOM 1686 C CA . TRP C 1 15 ? 13.881 52.518 21.834 1.00 26.02 15 TRP C CA 1
ATOM 1687 C C . TRP C 1 15 ? 14.213 51.285 20.989 1.00 24.73 15 TRP C C 1
ATOM 1688 O O . TRP C 1 15 ? 13.536 51.018 19.997 1.00 23.57 15 TRP C O 1
ATOM 1699 N N . LYS C 1 16 ? 15.239 50.530 21.367 1.00 22.38 16 LYS C N 1
ATOM 1700 C CA . LYS C 1 16 ? 15.635 49.378 20.562 1.00 22.16 16 LYS C CA 1
ATOM 1701 C C . LYS C 1 16 ? 14.560 48.335 20.368 1.00 19.65 16 LYS C C 1
ATOM 1702 O O . LYS C 1 16 ? 14.390 47.808 19.276 1.00 17.96 16 LYS C O 1
ATOM 1718 N N . VAL C 1 18 ? 11.394 48.914 20.526 1.00 14.89 18 VAL C N 1
ATOM 1719 C CA . VAL C 1 18 ? 10.333 49.544 19.736 1.00 15.06 18 VAL C CA 1
ATOM 1720 C C . VAL C 1 18 ? 10.676 49.493 18.245 1.00 14.14 18 VAL C C 1
ATOM 1721 O O . VAL C 1 18 ? 9.832 49.165 17.410 1.00 15.25 18 VAL C O 1
ATOM 1725 N N . ILE C 1 19 ? 11.918 49.827 17.923 1.00 15.65 19 ILE C N 1
ATOM 1726 C CA . ILE C 1 19 ? 12.385 49.801 16.543 1.00 16.80 19 ILE C CA 1
ATOM 1727 C C . ILE C 1 19 ? 12.175 48.402 15.964 1.00 17.65 19 ILE C C 1
ATOM 1728 O O . ILE C 1 19 ? 11.565 48.241 14.910 1.00 17.35 19 ILE C O 1
ATOM 1733 N N . LEU C 1 20 ? 12.670 47.387 16.669 1.00 19.39 20 LEU C N 1
ATOM 1734 C CA . LEU C 1 20 ? 12.531 46.003 16.216 1.00 20.19 20 LEU C CA 1
ATOM 1735 C C . LEU C 1 20 ? 11.072 45.645 15.984 1.00 20.47 20 LEU C C 1
ATOM 1736 O O . LEU C 1 20 ? 10.736 44.969 15.014 1.00 20.83 20 LEU C O 1
ATOM 1751 N N . HIS C 1 22 ? 8.674 47.555 15.029 1.00 21.92 22 HIS C N 1
ATOM 1752 C CA . HIS C 1 22 ? 8.223 48.170 13.786 1.00 22.32 22 HIS C CA 1
ATOM 1753 C C . HIS C 1 22 ? 8.728 47.412 12.560 1.00 23.42 22 HIS C C 1
ATOM 1754 O O . HIS C 1 22 ? 7.994 47.243 11.589 1.00 25.20 22 HIS C O 1
ATOM 1761 N N . LEU C 1 23 ? 9.972 46.946 12.620 1.00 22.81 23 LEU C N 1
ATOM 1762 C CA . LEU C 1 23 ? 10.572 46.218 11.506 1.00 24.80 23 LEU C CA 1
ATOM 1763 C C . LEU C 1 23 ? 9.945 44.848 11.340 1.00 26.84 23 LEU C C 1
ATOM 1764 O O . LEU C 1 23 ? 9.966 44.269 10.249 1.00 26.69 23 LEU C O 1
ATOM 1769 N N . THR C 1 24 ? 9.398 44.331 12.434 1.00 29.27 24 THR C N 1
ATOM 1770 C CA . THR C 1 24 ? 8.736 43.040 12.431 1.00 33.07 24 THR C CA 1
ATOM 1771 C C . THR C 1 24 ? 7.623 43.095 11.401 1.00 36.35 24 THR C C 1
ATOM 1772 O O . THR C 1 24 ? 7.184 42.070 10.883 1.00 38.29 24 THR C O 1
ATOM 1776 N N . HIS C 1 25 ? 7.184 44.311 11.101 1.00 37.54 25 HIS C N 1
ATOM 1777 C CA . HIS C 1 25 ? 6.117 44.534 10.141 1.00 38.49 25 HIS C CA 1
ATOM 1778 C C . HIS C 1 25 ? 6.654 44.817 8.743 1.00 38.13 25 HIS C C 1
ATOM 1779 O O . HIS C 1 25 ? 5.893 45.149 7.838 1.00 40.10 25 HIS C O 1
ATOM 1786 N N . GLY C 1 26 ? 7.965 44.698 8.564 1.00 37.20 26 GLY C N 1
ATOM 1787 C CA . GLY C 1 26 ? 8.538 44.935 7.252 1.00 35.82 26 GLY C CA 1
ATOM 1788 C C . GLY C 1 26 ? 9.609 46.003 7.204 1.00 34.87 26 GLY C C 1
ATOM 1789 O O . GLY C 1 26 ? 9.773 46.776 8.149 1.00 34.40 26 GLY C O 1
ATOM 1790 N N . LYS C 1 27 ? 10.337 46.042 6.091 1.00 32.99 27 LYS C N 1
ATOM 1791 C CA . LYS C 1 27 ? 11.409 47.008 5.893 1.00 32.96 27 LYS C CA 1
ATOM 1792 C C . LYS C 1 27 ? 10.882 48.417 6.126 1.00 32.30 27 LYS C C 1
ATOM 1793 O O . LYS C 1 27 ? 9.694 48.677 5.942 1.00 30.89 27 LYS C O 1
ATOM 1799 N N . LYS C 1 28 ? 11.773 49.322 6.520 1.00 31.76 28 LYS C N 1
ATOM 1800 C CA . LYS C 1 28 ? 11.398 50.710 6.772 1.00 30.65 28 LYS C CA 1
ATOM 1801 C C . LYS C 1 28 ? 12.604 51.626 6.655 1.00 30.78 28 LYS C C 1
ATOM 1802 O O . LYS C 1 28 ? 13.718 51.248 7.021 1.00 29.45 28 LYS C O 1
ATOM 1808 N N . ARG C 1 29 ? 12.382 52.831 6.138 1.00 30.62 29 ARG C N 1
ATOM 1809 C CA . ARG C 1 29 ? 13.450 53.817 6.014 1.00 30.66 29 ARG C CA 1
ATOM 1810 C C . ARG C 1 29 ? 13.509 54.609 7.316 1.00 30.75 29 ARG C C 1
ATOM 1811 O O . ARG C 1 29 ? 12.529 54.642 8.065 1.00 30.92 29 ARG C O 1
ATOM 1819 N N . THR C 1 30 ? 14.650 55.237 7.592 1.00 29.54 30 THR C N 1
ATOM 1820 C CA . THR C 1 30 ? 14.807 56.007 8.818 1.00 31.04 30 THR C CA 1
ATOM 1821 C C . THR C 1 30 ? 13.676 57.011 9.021 1.00 30.81 30 THR C C 1
ATOM 1822 O O . THR C 1 30 ? 13.203 57.194 10.143 1.00 29.97 30 THR C O 1
ATOM 1826 N N . SER C 1 31 ? 13.231 57.642 7.937 1.00 29.10 31 SER C N 1
ATOM 1827 C CA . SER C 1 31 ? 12.165 58.638 8.025 1.00 27.43 31 SER C CA 1
ATOM 1828 C C . SER C 1 31 ? 10.814 58.029 8.400 1.00 26.67 31 SER C C 1
ATOM 1829 O O . SER C 1 31 ? 10.005 58.679 9.065 1.00 25.95 31 SER C O 1
ATOM 1832 N N . GLU C 1 32 ? 10.570 56.788 7.977 1.00 24.54 32 GLU C N 1
ATOM 1833 C CA . GLU C 1 32 ? 9.317 56.109 8.307 1.00 25.16 32 GLU C CA 1
ATOM 1834 C C . GLU C 1 32 ? 9.332 55.795 9.804 1.00 23.36 32 GLU C C 1
ATOM 1835 O O . GLU C 1 32 ? 8.357 56.043 10.515 1.00 22.00 32 GLU C O 1
ATOM 1841 N N . LEU C 1 33 ? 10.441 55.238 10.279 1.00 20.93 33 LEU C N 1
ATOM 1842 C CA . LEU C 1 33 ? 10.563 54.920 11.698 1.00 20.64 33 LEU C CA 1
ATOM 1843 C C . LEU C 1 33 ? 10.393 56.213 12.499 1.00 19.89 33 LEU C C 1
ATOM 1844 O O . LEU C 1 33 ? 9.722 56.229 13.525 1.00 16.27 33 LEU C O 1
ATOM 1849 N N . LYS C 1 34 ? 10.997 57.290 12.003 1.00 19.27 34 LYS C N 1
ATOM 1850 C CA . LYS C 1 34 ? 10.932 58.606 12.638 1.00 20.69 34 LYS C CA 1
A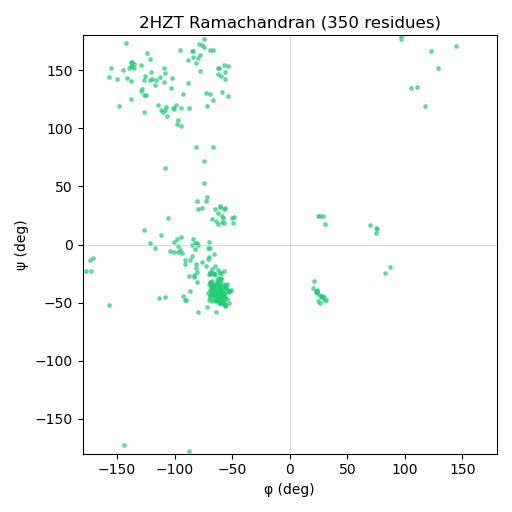TOM 1851 C C . LYS C 1 34 ? 9.483 59.073 12.802 1.00 20.20 34 LYS C C 1
ATOM 1852 O O . LYS C 1 34 ? 9.112 59.619 13.839 1.00 20.05 34 LYS C O 1
ATOM 1858 N N . ARG C 1 35 ? 8.667 58.846 11.775 1.00 19.68 35 ARG C N 1
ATOM 1859 C CA . ARG C 1 35 ? 7.256 59.236 11.795 1.00 19.06 35 ARG C CA 1
ATOM 1860 C C . ARG C 1 35 ? 6.435 58.374 12.769 1.00 18.98 35 ARG C C 1
ATOM 1861 O O . ARG C 1 35 ? 5.482 58.852 13.381 1.00 16.09 35 ARG C O 1
ATOM 1869 N N . LEU C 1 36 ? 6.801 57.100 12.896 1.00 16.00 36 LEU C N 1
ATOM 1870 C CA . LEU C 1 36 ? 6.105 56.179 13.793 1.00 16.47 36 LEU C CA 1
ATOM 1871 C C . LEU C 1 36 ? 6.563 56.347 15.241 1.00 14.50 36 LEU C C 1
ATOM 1872 O O . LEU C 1 36 ? 5.872 55.936 16.169 1.00 15.24 36 LEU C O 1
ATOM 1885 N N . PRO C 1 38 ? 7.477 59.411 17.127 1.00 17.21 38 PRO C N 1
ATOM 1886 C CA . PRO C 1 38 ? 7.541 60.866 17.302 1.00 16.86 38 PRO C CA 1
ATOM 1887 C C . PRO C 1 38 ? 8.320 61.387 18.502 1.00 18.40 38 PRO C C 1
ATOM 1888 O O . PRO C 1 38 ? 8.625 62.571 18.566 1.00 18.55 38 PRO C O 1
ATOM 1892 N N . ASN C 1 39 ? 8.652 60.517 19.449 1.00 19.01 39 ASN C N 1
ATOM 1893 C CA . ASN C 1 39 ? 9.383 60.973 20.618 1.00 21.21 39 ASN C CA 1
ATOM 1894 C C . ASN C 1 39 ? 10.885 60.712 20.628 1.00 21.63 39 ASN C C 1
ATOM 1895 O O . ASN C 1 39 ? 11.567 61.051 21.592 1.00 21.37 39 ASN C O 1
ATOM 1900 N N . ILE C 1 40 ? 11.413 60.125 19.558 1.00 21.47 40 ILE C N 1
ATOM 1901 C CA . ILE C 1 40 ? 12.848 59.874 19.498 1.00 21.39 40 ILE C CA 1
ATOM 1902 C C . ILE C 1 40 ? 13.492 60.922 18.600 1.00 21.67 40 ILE C C 1
ATOM 1903 O O . ILE C 1 40 ? 12.900 61.335 17.604 1.00 21.86 40 ILE C O 1
ATOM 1908 N N . THR C 1 41 ? 14.696 61.362 18.950 1.00 22.68 41 THR C N 1
ATOM 1909 C CA . THR C 1 41 ? 15.400 62.354 18.135 1.00 23.90 41 THR C CA 1
ATOM 1910 C C . THR C 1 41 ? 16.144 61.683 16.987 1.00 26.30 41 THR C C 1
ATOM 1911 O O . THR C 1 41 ? 16.305 60.461 16.974 1.00 22.90 41 THR C O 1
ATOM 1915 N N . GLN C 1 42 ? 16.598 62.485 16.024 1.00 28.30 42 GLN C N 1
ATOM 1916 C CA . GLN C 1 42 ? 17.346 61.950 14.894 1.00 31.90 42 GLN C CA 1
ATOM 1917 C C . GLN C 1 42 ? 18.659 61.361 15.398 1.00 31.55 42 GLN C C 1
ATOM 1918 O O . GLN C 1 42 ? 19.096 60.310 14.935 1.00 30.62 42 GLN C O 1
ATOM 1924 N N . LYS C 1 43 ? 19.281 62.047 16.352 1.00 32.19 43 LYS C N 1
ATOM 1925 C CA . LYS C 1 43 ? 20.542 61.591 16.921 1.00 32.08 43 LYS C CA 1
ATOM 1926 C C . LYS C 1 43 ? 20.393 60.245 17.607 1.00 30.31 43 LYS C C 1
ATOM 1927 O O . LYS C 1 43 ? 21.222 59.354 17.431 1.00 30.94 43 LYS C O 1
ATOM 1941 N N . LEU C 1 45 ? 17.850 58.006 17.221 1.00 22.12 45 LEU C N 1
ATOM 1942 C CA . LEU C 1 45 ? 17.386 56.970 16.314 1.00 21.02 45 LEU C CA 1
ATOM 1943 C C . LEU C 1 45 ? 18.559 56.402 15.515 1.00 21.63 45 LEU C C 1
ATOM 1944 O O . LEU C 1 45 ? 18.721 55.188 15.413 1.00 19.43 45 LEU C O 1
ATOM 1949 N N . THR C 1 46 ? 19.373 57.288 14.950 1.00 23.53 46 THR C N 1
ATOM 1950 C CA . THR C 1 46 ? 20.510 56.859 14.153 1.00 26.37 46 THR C CA 1
ATOM 1951 C C . THR C 1 46 ? 21.517 56.109 15.011 1.00 26.32 46 THR C C 1
ATOM 1952 O O . THR C 1 46 ? 22.138 55.160 14.550 1.00 28.62 46 THR C O 1
ATOM 1956 N N . GLN C 1 47 ? 21.665 56.527 16.263 1.00 28.09 47 GLN C N 1
ATOM 1957 C CA . GLN C 1 47 ? 22.593 55.872 17.179 1.00 27.57 47 GLN C CA 1
ATOM 1958 C C . GLN C 1 47 ? 22.119 54.452 17.487 1.00 26.15 47 GLN C C 1
ATOM 1959 O O . GLN C 1 47 ? 22.916 53.511 17.502 1.00 25.70 47 GLN C O 1
ATOM 1965 N N . GLN C 1 48 ? 20.819 54.307 17.734 1.00 23.87 48 GLN C N 1
ATOM 1966 C CA . GLN C 1 48 ? 20.237 53.010 18.066 1.00 23.14 48 GLN C CA 1
ATOM 1967 C C . GLN C 1 48 ? 20.254 52.036 16.894 1.00 21.69 48 GLN C C 1
ATOM 1968 O O . GLN C 1 48 ? 20.440 50.831 17.082 1.00 20.14 48 GLN C O 1
ATOM 1974 N N . LEU C 1 49 ? 20.057 52.550 15.685 1.00 19.84 49 LEU C N 1
ATOM 1975 C CA . LEU C 1 49 ? 20.075 51.691 14.513 1.00 21.25 49 LEU C CA 1
ATOM 1976 C C . LEU C 1 49 ? 21.489 51.162 14.272 1.00 21.08 49 LEU C C 1
ATOM 1977 O O . LEU C 1 49 ? 21.666 50.015 13.870 1.00 21.72 49 LEU C O 1
ATOM 1982 N N . ARG C 1 50 ? 22.492 51.993 14.532 1.00 22.56 50 ARG C N 1
ATOM 1983 C CA . ARG C 1 50 ? 23.879 51.578 14.349 1.00 25.26 50 ARG C CA 1
ATOM 1984 C C . ARG C 1 50 ? 24.217 50.460 15.326 1.00 23.98 50 ARG C C 1
ATOM 1985 O O . ARG C 1 50 ? 24.903 49.505 14.969 1.00 23.58 50 ARG C O 1
ATOM 1993 N N . GLU C 1 51 ? 23.741 50.584 16.564 1.00 21.43 51 GLU C N 1
ATOM 1994 C CA . GLU C 1 51 ? 24.013 49.567 17.571 1.00 22.15 51 GLU C CA 1
ATOM 1995 C C . GLU C 1 51 ? 23.281 48.261 17.263 1.00 21.01 51 GLU C C 1
ATOM 1996 O O . GLU C 1 51 ? 23.833 47.170 17.448 1.00 20.35 51 GLU C O 1
ATOM 2002 N N . LEU C 1 52 ? 22.047 48.368 16.778 1.00 19.92 52 LEU C N 1
ATOM 2003 C CA . LEU C 1 52 ? 21.263 47.185 16.432 1.00 19.47 52 LEU C CA 1
ATOM 2004 C C . LEU C 1 52 ? 21.915 46.455 15.253 1.00 20.72 52 LEU C C 1
ATOM 2005 O O . LEU C 1 52 ? 21.935 45.221 15.200 1.00 20.55 52 LEU C O 1
ATOM 2010 N N . GLU C 1 53 ? 22.456 47.224 14.313 1.00 20.61 53 GLU C N 1
ATOM 2011 C CA . GLU C 1 53 ? 23.117 46.644 13.150 1.00 21.26 53 GLU C CA 1
ATOM 2012 C C . GLU C 1 53 ? 24.416 45.977 13.607 1.00 20.72 53 GLU C C 1
ATOM 2013 O O . GLU C 1 53 ? 24.738 44.867 13.183 1.00 20.77 53 GLU C O 1
ATOM 2019 N N . ALA C 1 54 ? 25.153 46.659 14.480 1.00 20.39 54 ALA C N 1
ATOM 2020 C CA . ALA C 1 54 ? 26.407 46.128 14.996 1.00 21.92 54 ALA C CA 1
ATOM 2021 C C . ALA C 1 54 ? 26.175 44.810 15.734 1.00 23.66 54 ALA C C 1
ATOM 2022 O O . ALA C 1 54 ? 27.034 43.922 15.727 1.00 23.09 54 ALA C O 1
ATOM 2024 N N . ASP C 1 55 ? 25.011 44.680 16.367 1.00 21.51 55 ASP C N 1
ATOM 2025 C CA . ASP C 1 55 ? 24.688 43.460 17.093 1.00 20.66 55 ASP C CA 1
ATOM 2026 C C . ASP C 1 55 ? 24.106 42.388 16.177 1.00 20.36 55 ASP C C 1
ATOM 2027 O O . ASP C 1 55 ? 23.775 41.287 16.624 1.00 19.09 55 ASP C O 1
ATOM 2032 N N . GLY C 1 56 ? 23.980 42.722 14.896 1.00 18.99 56 GLY C N 1
ATOM 2033 C CA . GLY C 1 56 ? 23.478 41.775 13.919 1.00 18.32 56 GLY C CA 1
ATOM 2034 C C . GLY C 1 56 ? 21.993 41.467 13.893 1.00 17.98 56 GLY C C 1
ATOM 2035 O O . GLY C 1 56 ? 21.582 40.540 13.196 1.00 17.00 56 GLY C O 1
ATOM 2036 N N . VAL C 1 57 ? 21.180 42.226 14.623 1.00 17.80 57 VAL C N 1
ATOM 2037 C CA . VAL C 1 57 ? 19.744 41.964 14.634 1.00 17.33 57 VAL C CA 1
ATOM 2038 C C . VAL C 1 57 ? 18.973 42.653 13.501 1.00 16.12 57 VAL C C 1
ATOM 2039 O O . VAL C 1 57 ? 17.813 42.327 13.261 1.00 17.46 57 VAL C O 1
ATOM 2043 N N . ILE C 1 58 ? 19.609 43.599 12.815 1.00 17.54 58 ILE C N 1
ATOM 2044 C CA . ILE C 1 58 ? 18.992 44.257 11.662 1.00 18.30 58 ILE C CA 1
ATOM 2045 C C . ILE C 1 58 ? 20.033 44.412 10.550 1.00 18.71 58 ILE C C 1
ATOM 2046 O O . ILE C 1 58 ? 21.235 44.413 10.808 1.00 19.89 58 ILE C O 1
ATOM 2051 N N . ASN C 1 59 ? 19.559 44.533 9.316 1.00 19.49 59 ASN C N 1
ATOM 2052 C CA . ASN C 1 59 ? 20.424 44.717 8.154 1.00 19.32 59 ASN C CA 1
ATOM 2053 C C . ASN C 1 59 ? 20.102 46.068 7.534 1.00 19.70 59 ASN C C 1
ATOM 2054 O O . ASN C 1 59 ? 18.937 46.437 7.411 1.00 19.40 59 ASN C O 1
ATOM 2059 N N . ARG C 1 60 ? 21.131 46.806 7.146 1.00 20.19 60 ARG C N 1
ATOM 2060 C CA . ARG C 1 60 ? 20.914 48.094 6.518 1.00 21.16 60 ARG C CA 1
ATOM 2061 C C . ARG C 1 60 ? 20.887 47.887 5.005 1.00 21.53 60 ARG C C 1
ATOM 2062 O O . ARG C 1 60 ? 21.775 47.259 4.443 1.00 20.50 60 ARG C O 1
ATOM 2070 N N . ILE C 1 61 ? 19.858 48.422 4.362 1.00 21.42 61 ILE C N 1
ATOM 2071 C CA . ILE C 1 61 ? 19.683 48.288 2.925 1.00 21.57 61 ILE C CA 1
ATOM 2072 C C . ILE C 1 61 ? 19.867 49.649 2.252 1.00 23.99 61 ILE C C 1
ATOM 2073 O O . ILE C 1 61 ? 19.091 50.578 2.480 1.00 24.26 61 ILE C O 1
ATOM 2078 N N . VAL C 1 62 ? 20.900 49.757 1.424 1.00 24.44 62 VAL C N 1
ATOM 2079 C CA . VAL C 1 62 ? 21.199 51.008 0.741 1.00 26.08 62 VAL C CA 1
ATOM 2080 C C . VAL C 1 62 ? 20.716 51.044 -0.708 1.00 26.82 62 VAL C C 1
ATOM 2081 O O . VAL C 1 62 ? 21.158 50.254 -1.542 1.00 22.77 62 VAL C O 1
ATOM 2085 N N . TYR C 1 63 ? 19.793 51.960 -0.984 1.00 28.14 63 TYR C N 1
ATOM 2086 C CA . TYR C 1 63 ? 19.248 52.145 -2.323 1.00 31.00 63 TYR C CA 1
ATOM 2087 C C . TYR C 1 63 ? 20.014 53.287 -2.965 1.00 33.32 63 TYR C C 1
ATOM 2088 O O . TYR C 1 63 ? 19.817 54.445 -2.602 1.00 33.98 63 TYR C O 1
ATOM 2097 N N . ASN C 1 64 ? 20.878 52.968 -3.919 1.00 34.83 64 ASN C N 1
ATOM 2098 C CA . ASN C 1 64 ? 21.664 53.996 -4.583 1.00 37.88 64 ASN C CA 1
ATOM 2099 C C . ASN C 1 64 ? 20.798 54.941 -5.415 1.00 39.29 64 ASN C C 1
ATOM 2100 O O . ASN C 1 64 ? 20.642 54.770 -6.624 1.00 38.54 64 ASN C O 1
ATOM 2105 N N . GLN C 1 65 ? 20.235 55.940 -4.744 1.00 40.40 65 GLN C N 1
ATOM 2106 C CA . GLN C 1 65 ? 19.379 56.929 -5.388 1.00 41.23 65 GLN C CA 1
ATOM 2107 C C . GLN C 1 65 ? 19.367 58.211 -4.554 1.00 42.63 65 GLN C C 1
ATOM 2108 O O . GLN C 1 65 ? 18.379 58.943 -4.524 1.00 45.12 65 GLN C O 1
ATOM 2114 N N . LYS C 1 69 ? 18.249 56.908 -0.116 1.00 32.51 69 LYS C N 1
ATOM 2115 C CA . LYS C 1 69 ? 17.210 56.128 0.542 1.00 32.30 69 LYS C CA 1
ATOM 2116 C C . LYS C 1 69 ? 17.824 54.909 1.225 1.00 33.02 69 LYS C C 1
ATOM 2117 O O . LYS C 1 69 ? 18.443 54.060 0.578 1.00 32.18 69 LYS C O 1
ATOM 2123 N N . VAL C 1 70 ? 17.660 54.840 2.541 1.00 32.87 70 VAL C N 1
ATOM 2124 C CA . VAL C 1 70 ? 18.200 53.734 3.317 1.00 32.58 70 VAL C CA 1
ATOM 2125 C C . VAL C 1 70 ? 17.088 53.090 4.120 1.00 32.41 70 VAL C C 1
ATOM 2126 O O . VAL C 1 70 ? 16.335 53.770 4.816 1.00 32.86 70 VAL C O 1
ATOM 2130 N N . GLU C 1 71 ? 16.978 51.772 4.009 1.00 31.29 71 GLU C N 1
ATOM 2131 C CA . GLU C 1 71 ? 15.951 51.045 4.733 1.00 30.07 71 GLU C CA 1
ATOM 2132 C C . GLU C 1 71 ? 16.604 50.012 5.638 1.00 30.06 71 GLU C C 1
ATOM 2133 O O . GLU C 1 71 ? 17.755 49.615 5.427 1.00 30.88 71 GLU C O 1
ATOM 2139 N N . TYR C 1 72 ? 15.857 49.579 6.643 1.00 26.81 72 TYR C N 1
ATOM 2140 C CA . TYR C 1 72 ? 16.338 48.587 7.583 1.00 26.25 72 TYR C CA 1
ATOM 2141 C C . TYR C 1 72 ? 15.339 47.457 7.629 1.00 25.11 72 TYR C C 1
ATOM 2142 O O . TYR C 1 72 ? 14.135 47.670 7.499 1.00 24.34 72 TYR C O 1
ATOM 2151 N N . GLU C 1 73 ? 15.854 46.246 7.796 1.00 23.25 73 GLU C N 1
ATOM 2152 C CA . GLU C 1 73 ? 15.015 45.070 7.868 1.00 23.01 73 GLU C CA 1
ATOM 2153 C C . GLU C 1 73 ? 15.521 44.215 9.014 1.00 21.05 73 GLU C C 1
ATOM 2154 O O . GLU C 1 73 ? 16.701 44.252 9.355 1.00 22.57 73 GLU C O 1
ATOM 2160 N N . LEU C 1 74 ? 14.619 43.447 9.598 1.00 21.35 74 LEU C N 1
ATOM 2161 C CA . LEU C 1 74 ? 14.969 42.546 10.679 1.00 23.22 74 LEU C CA 1
ATOM 2162 C C . LEU C 1 74 ? 15.820 41.458 10.013 1.00 24.78 74 LEU C C 1
ATOM 2163 O O . LEU C 1 74 ? 15.424 40.915 8.979 1.00 25.78 74 LEU C O 1
ATOM 2168 N N . SER C 1 75 ? 16.992 41.158 10.567 1.00 23.20 75 SER C N 1
ATOM 2169 C CA . SER C 1 75 ? 17.835 40.120 9.974 1.00 22.82 75 SER C CA 1
ATOM 2170 C C . SER C 1 75 ? 17.292 38.756 10.377 1.00 22.78 75 SER C C 1
ATOM 2171 O O . SER C 1 75 ? 16.376 38.664 11.194 1.00 21.57 75 SER C O 1
ATOM 2174 N N . GLU C 1 76 ? 17.837 37.690 9.800 1.00 22.95 76 GLU C N 1
ATOM 2175 C CA . GLU C 1 76 ? 17.365 36.351 10.150 1.00 23.31 76 GLU C CA 1
ATOM 2176 C C . GLU C 1 76 ? 17.590 36.157 11.642 1.00 20.36 76 GLU C C 1
ATOM 2177 O O . GLU C 1 76 ? 16.739 35.641 12.354 1.00 21.78 76 GLU C O 1
ATOM 2183 N N . TYR C 1 77 ? 18.761 36.569 12.102 1.00 20.53 77 TYR C N 1
ATOM 2184 C CA . TYR C 1 77 ? 19.115 36.453 13.505 1.00 20.03 77 TYR C CA 1
ATOM 2185 C C . TYR C 1 77 ? 18.196 37.334 14.361 1.00 19.67 77 TYR C C 1
ATOM 2186 O O . TYR C 1 77 ? 17.799 36.943 15.455 1.00 20.39 77 TYR C O 1
ATOM 2195 N N . GLY C 1 78 ? 17.864 38.521 13.858 1.00 18.01 78 GLY C N 1
ATOM 2196 C CA . GLY C 1 78 ? 16.987 39.419 14.592 1.00 17.40 78 GLY C CA 1
ATOM 2197 C C . GLY C 1 78 ? 15.611 38.811 14.778 1.00 18.77 78 GLY C C 1
ATOM 2198 O O . GLY C 1 78 ? 14.932 39.053 15.778 1.00 16.29 78 GLY C O 1
ATOM 2199 N N . ARG C 1 79 ? 15.199 38.000 13.811 1.00 18.59 79 ARG C N 1
ATOM 2200 C CA . ARG C 1 79 ? 13.900 37.349 13.873 1.00 20.00 79 ARG C CA 1
ATOM 2201 C C . ARG C 1 79 ? 13.801 36.367 15.040 1.00 19.91 79 ARG C C 1
ATOM 2202 O O . ARG C 1 79 ? 12.704 35.993 15.446 1.00 19.23 79 ARG C O 1
ATOM 2210 N N . SER C 1 80 ? 14.945 35.947 15.579 1.00 17.85 80 SER C N 1
ATOM 2211 C CA . SER C 1 80 ? 14.942 35.015 16.704 1.00 18.84 80 SER C CA 1
ATOM 2212 C C . SER C 1 80 ? 14.458 35.702 17.982 1.00 19.45 80 SER C C 1
ATOM 2213 O O . SER C 1 80 ? 14.329 35.062 19.029 1.00 19.00 80 SER C O 1
ATOM 2216 N N . LEU C 1 81 ? 14.182 37.004 17.883 1.00 19.15 81 LEU C N 1
ATOM 2217 C CA . LEU C 1 81 ? 13.693 37.790 19.016 1.00 18.77 81 LEU C CA 1
ATOM 2218 C C . LEU C 1 81 ? 12.165 37.935 18.992 1.00 18.42 81 LEU C C 1
ATOM 2219 O O . LEU C 1 81 ? 11.564 38.456 19.938 1.00 17.39 81 LEU C O 1
ATOM 2224 N N . GLU C 1 82 ? 11.542 37.469 17.916 1.00 16.56 82 GLU C N 1
ATOM 2225 C CA . GLU C 1 82 ? 10.097 37.564 17.779 1.00 18.92 82 GLU C CA 1
ATOM 2226 C C . GLU C 1 82 ? 9.317 36.851 18.876 1.00 17.90 82 GLU C C 1
ATOM 2227 O O . GLU C 1 82 ? 8.261 37.332 19.290 1.00 18.50 82 GLU C O 1
ATOM 2233 N N . GLY C 1 83 ? 9.820 35.713 19.348 1.00 15.37 83 GLY C N 1
ATOM 2234 C CA . GLY C 1 83 ? 9.122 35.005 20.410 1.00 13.13 83 GLY C CA 1
ATOM 2235 C C . GLY C 1 83 ? 9.069 35.868 21.668 1.00 15.31 83 GLY C C 1
ATOM 2236 O O . GLY C 1 83 ? 8.014 36.022 22.293 1.00 13.15 83 GLY C O 1
ATOM 2237 N N . ILE C 1 84 ? 10.215 36.443 22.028 1.00 13.33 84 ILE C N 1
ATOM 2238 C CA . ILE C 1 84 ? 10.318 37.306 23.202 1.00 14.26 84 ILE C CA 1
ATOM 2239 C C . ILE C 1 84 ? 9.379 38.507 23.082 1.00 13.95 84 ILE C C 1
ATOM 2240 O O . ILE C 1 84 ? 8.698 38.886 24.039 1.00 13.15 84 ILE C O 1
ATOM 2245 N N . LEU C 1 85 ? 9.353 39.106 21.900 1.00 15.02 85 LEU C N 1
ATOM 2246 C CA . LEU C 1 85 ? 8.496 40.260 21.650 1.00 16.95 85 LEU C CA 1
ATOM 2247 C C . LEU C 1 85 ? 7.031 39.882 21.868 1.00 16.77 85 LEU C C 1
ATOM 2248 O O . LEU C 1 85 ? 6.297 40.583 22.561 1.00 18.14 85 LEU C O 1
ATOM 2253 N N . ASP C 1 86 ? 6.610 38.766 21.282 1.00 17.19 86 ASP C N 1
ATOM 2254 C CA . ASP C 1 86 ? 5.236 38.310 21.435 1.00 16.63 86 ASP C CA 1
ATOM 2255 C C . ASP C 1 86 ? 4.867 38.094 22.901 1.00 16.41 86 ASP C C 1
ATOM 2256 O O . ASP C 1 86 ? 3.814 38.543 23.355 1.00 13.40 86 ASP C O 1
ATOM 2269 N N . LEU C 1 88 ? 6.270 39.430 25.492 1.00 16.01 88 L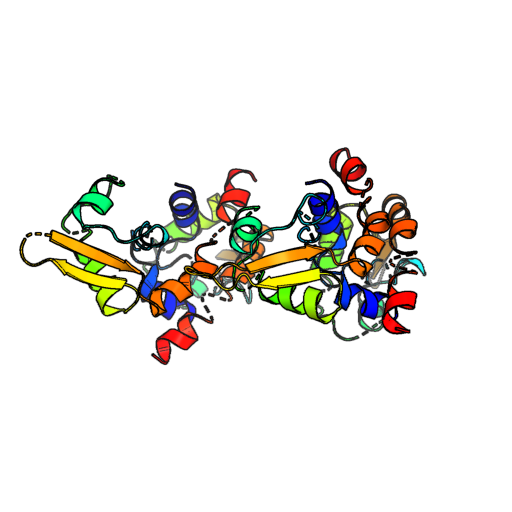EU C N 1
ATOM 2270 C CA . LEU C 1 88 ? 6.346 40.692 26.216 1.00 18.55 88 LEU C CA 1
ATOM 2271 C C . LEU C 1 88 ? 5.025 41.448 26.009 1.00 17.53 88 LEU C C 1
ATOM 2272 O O . LEU C 1 88 ? 4.484 42.049 26.934 1.00 16.20 88 LEU C O 1
ATOM 2283 N N . ALA C 1 90 ? 2.082 40.031 25.240 1.00 17.63 90 ALA C N 1
ATOM 2284 C CA . ALA C 1 90 ? 1.013 39.289 25.905 1.00 17.50 90 ALA C CA 1
ATOM 2285 C C . ALA C 1 90 ? 1.021 39.605 27.403 1.00 17.82 90 ALA C C 1
ATOM 2286 O O . ALA C 1 90 ? -0.030 39.762 28.030 1.00 16.27 90 ALA C O 1
ATOM 2288 N N . TRP C 1 91 ? 2.213 39.700 27.981 1.00 15.94 91 TRP C N 1
ATOM 2289 C CA . TRP C 1 91 ? 2.321 40.007 29.399 1.00 16.58 91 TRP C CA 1
ATOM 2290 C C . TRP C 1 91 ? 1.827 41.441 29.652 1.00 17.03 91 TRP C C 1
ATOM 2291 O O . TRP C 1 91 ? 1.108 41.704 30.624 1.00 18.53 91 TRP C O 1
ATOM 2302 N N . GLY C 1 92 ? 2.216 42.359 28.772 1.00 16.44 92 GLY C N 1
ATOM 2303 C CA . GLY C 1 92 ? 1.806 43.747 28.909 1.00 17.32 92 GLY C CA 1
ATOM 2304 C C . GLY C 1 92 ? 0.306 43.935 28.768 1.00 16.85 92 GLY C C 1
ATOM 2305 O O . GLY C 1 92 ? -0.288 44.787 29.432 1.00 16.93 92 GLY C O 1
ATOM 2306 N N . ALA C 1 93 ? -0.309 43.138 27.900 1.00 17.33 93 ALA C N 1
ATOM 2307 C CA . ALA C 1 93 ? -1.745 43.216 27.680 1.00 19.59 93 ALA C CA 1
ATOM 2308 C C . ALA C 1 93 ? -2.448 42.813 28.967 1.00 20.94 93 ALA C C 1
ATOM 2309 O O . ALA C 1 93 ? -3.364 43.491 29.430 1.00 20.93 93 ALA C O 1
ATOM 2311 N N . ASN C 1 94 ? -2.012 41.708 29.556 1.00 20.62 94 ASN C N 1
ATOM 2312 C CA . ASN C 1 94 ? -2.615 41.257 30.795 1.00 23.47 94 ASN C CA 1
ATOM 2313 C C . ASN C 1 94 ? -2.411 42.300 31.895 1.00 22.45 94 ASN C C 1
ATOM 2314 O O . ASN C 1 94 ? -3.330 42.592 32.652 1.00 23.48 94 ASN C O 1
ATOM 2319 N N . HIS C 1 95 ? -1.211 42.871 31.963 1.00 19.75 95 HIS C N 1
ATOM 2320 C CA . HIS C 1 95 ? -0.867 43.860 32.990 1.00 20.60 95 HIS C CA 1
ATOM 2321 C C . HIS C 1 95 ? -1.776 45.088 33.059 1.00 22.43 95 HIS C C 1
ATOM 2322 O O . HIS C 1 95 ? -2.162 45.514 34.147 1.00 20.72 95 HIS C O 1
ATOM 2329 N N . ILE C 1 96 ? -2.095 45.662 31.904 1.00 24.02 96 ILE C N 1
ATOM 2330 C CA . ILE C 1 96 ? -2.941 46.849 31.850 1.00 29.98 96 ILE C CA 1
ATOM 2331 C C . ILE C 1 96 ? -4.427 46.517 31.979 1.00 32.96 96 ILE C C 1
ATOM 2332 O O . ILE C 1 96 ? -5.201 47.301 32.531 1.00 33.27 96 ILE C O 1
ATOM 2337 N N . ASN C 1 97 ? -4.823 45.357 31.471 1.00 34.89 97 ASN C N 1
ATOM 2338 C CA . ASN C 1 97 ? -6.209 44.932 31.557 1.00 38.66 97 ASN C CA 1
ATOM 2339 C C . ASN C 1 97 ? -6.425 44.249 32.905 1.00 41.23 97 ASN C C 1
ATOM 2340 O O . ASN C 1 97 ? -7.552 43.970 33.302 1.00 41.90 97 ASN C O 1
ATOM 2345 N N . ARG C 1 98 ? -5.321 43.999 33.604 1.00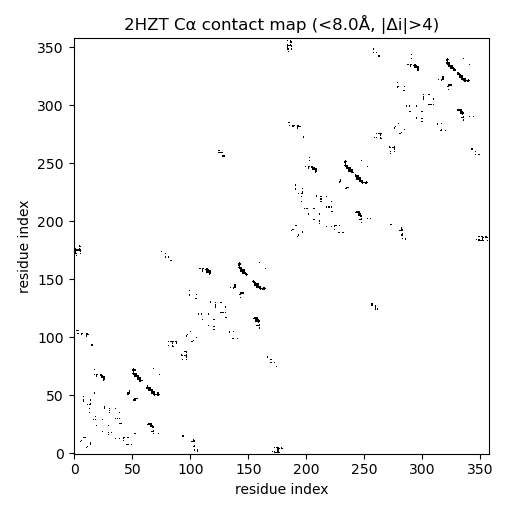 44.45 98 ARG C N 1
ATOM 2346 C CA . ARG C 1 98 ? -5.327 43.351 34.915 1.00 46.16 98 ARG C CA 1
ATOM 2347 C C . ARG C 1 98 ? -5.748 44.271 36.054 1.00 47.37 98 ARG C C 1
ATOM 2348 O O . ARG C 1 98 ? -6.588 45.153 35.881 1.00 48.82 98 ARG C O 1
ATOM 2364 N N . SER D 1 2 ? 1.737 52.425 22.040 1.00 43.68 2 SER D N 1
ATOM 2365 C CA . SER D 1 2 ? 1.643 51.027 21.665 1.00 40.20 2 SER D CA 1
ATOM 2366 C C . SER D 1 2 ? 1.748 50.102 22.870 1.00 38.47 2 SER D C 1
ATOM 2367 O O . SER D 1 2 ? 2.264 50.480 23.926 1.00 36.36 2 SER D O 1
ATOM 2370 N N . LEU D 1 3 ? 1.257 48.881 22.687 1.00 35.33 3 LEU D N 1
ATOM 2371 C CA . LEU D 1 3 ? 1.267 47.869 23.725 1.00 34.71 3 LEU D CA 1
ATOM 2372 C C . LEU D 1 3 ? 2.679 47.517 24.196 1.00 33.07 3 LEU D C 1
ATOM 2373 O O . LEU D 1 3 ? 2.924 47.374 25.395 1.00 31.55 3 LEU D O 1
ATOM 2378 N N . VAL D 1 4 ? 3.610 47.370 23.258 1.00 32.11 4 VAL D N 1
ATOM 2379 C CA . VAL D 1 4 ? 4.981 47.036 23.624 1.00 31.27 4 VAL D CA 1
ATOM 2380 C C . VAL D 1 4 ? 5.616 48.180 24.416 1.00 29.56 4 VAL D C 1
ATOM 2381 O O . VAL D 1 4 ? 6.355 47.942 25.370 1.00 29.52 4 VAL D O 1
ATOM 2385 N N . GLU D 1 5 ? 5.324 49.416 24.021 1.00 29.33 5 GLU D N 1
ATOM 2386 C CA . GLU D 1 5 ? 5.871 50.583 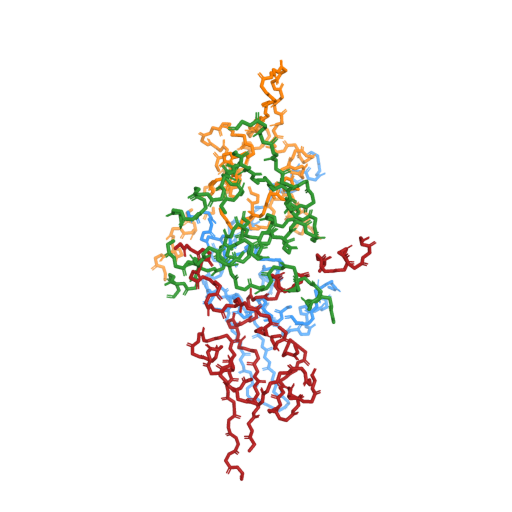24.707 1.00 30.14 5 GLU D CA 1
ATOM 2387 C C . GLU D 1 5 ? 5.393 50.621 26.155 1.00 30.78 5 GLU D C 1
ATOM 2388 O O . GLU D 1 5 ? 6.179 50.849 27.077 1.00 29.21 5 GLU D O 1
ATOM 2394 N N . ALA D 1 6 ? 4.097 50.397 26.351 1.00 30.58 6 ALA D N 1
ATOM 2395 C CA . ALA D 1 6 ? 3.530 50.411 27.693 1.00 31.12 6 ALA D CA 1
ATOM 2396 C C . ALA D 1 6 ? 4.205 49.343 28.536 1.00 29.42 6 ALA D C 1
ATOM 2397 O O . ALA D 1 6 ? 4.512 49.561 29.706 1.00 30.71 6 ALA D O 1
ATOM 2399 N N . THR D 1 7 ? 4.444 48.189 27.926 1.00 27.19 7 THR D N 1
ATOM 2400 C CA . THR D 1 7 ? 5.073 47.070 28.608 1.00 23.48 7 THR D CA 1
ATOM 2401 C C . THR D 1 7 ? 6.523 47.376 28.995 1.00 22.08 7 THR D C 1
ATOM 2402 O O . THR D 1 7 ? 6.990 46.987 30.067 1.00 18.59 7 THR D O 1
ATOM 2406 N N . LEU D 1 8 ? 7.233 48.081 28.121 1.00 19.14 8 LEU D N 1
ATOM 2407 C CA . LEU D 1 8 ? 8.620 48.430 28.395 1.00 18.05 8 LEU D CA 1
ATOM 2408 C C . LEU D 1 8 ? 8.742 49.419 29.556 1.00 17.29 8 LEU D C 1
ATOM 2409 O O . LEU D 1 8 ? 9.779 49.480 30.207 1.00 14.77 8 LEU D O 1
ATOM 2414 N N . GLU D 1 9 ? 7.685 50.187 29.823 1.00 17.31 9 GLU D N 1
ATOM 2415 C CA . GLU D 1 9 ? 7.716 51.145 30.935 1.00 18.26 9 GLU D CA 1
ATOM 2416 C C . GLU D 1 9 ? 7.718 50.382 32.252 1.00 17.70 9 GLU D C 1
ATOM 2417 O O . GLU D 1 9 ? 8.156 50.895 33.280 1.00 14.11 9 GLU D O 1
ATOM 2423 N N . VAL D 1 10 ? 7.224 49.151 32.209 1.00 16.73 10 VAL D N 1
ATOM 2424 C CA . VAL D 1 10 ? 7.160 48.316 33.399 1.00 17.59 10 VAL D CA 1
ATOM 2425 C C . VAL D 1 10 ? 8.405 47.454 33.597 1.00 18.76 10 VAL D C 1
ATOM 2426 O O . VAL D 1 10 ? 8.957 47.392 34.702 1.00 19.57 10 VAL D O 1
ATOM 2430 N N . ILE D 1 11 ? 8.847 46.783 32.534 1.00 18.43 11 ILE D N 1
ATOM 2431 C CA . ILE D 1 11 ? 10.011 45.906 32.639 1.00 22.13 11 ILE D CA 1
ATOM 2432 C C . ILE D 1 11 ? 11.183 46.232 31.721 1.00 22.68 11 ILE D C 1
ATOM 2433 O O . ILE D 1 11 ? 12.195 45.533 31.746 1.00 26.25 11 ILE D O 1
ATOM 2438 N N . GLY D 1 12 ? 11.054 47.290 30.926 1.00 22.92 12 GLY D N 1
ATOM 2439 C CA . GLY D 1 12 ? 12.115 47.664 30.000 1.00 22.09 12 GLY D CA 1
ATOM 2440 C C . GLY D 1 12 ? 13.337 48.322 30.620 1.00 22.22 12 GLY D C 1
ATOM 2441 O O . GLY D 1 12 ? 13.383 48.586 31.824 1.00 22.10 12 GLY D O 1
ATOM 2442 N N . GLY D 1 13 ? 14.336 48.606 29.790 1.00 20.78 13 GLY D N 1
ATOM 2443 C CA . GLY D 1 13 ? 15.548 49.220 30.296 1.00 21.18 13 GLY D CA 1
ATOM 2444 C C . GLY D 1 13 ? 16.598 48.158 30.554 1.00 20.84 13 GLY D C 1
ATOM 2445 O O . GLY D 1 13 ? 16.347 46.972 30.362 1.00 23.05 13 GLY D O 1
ATOM 2446 N N . LYS D 1 14 ? 17.773 48.576 31.003 1.00 23.78 14 LYS D N 1
ATOM 2447 C CA . LYS D 1 14 ? 18.870 47.642 31.249 1.00 24.62 14 LYS D CA 1
ATOM 2448 C C . LYS D 1 14 ? 19.000 47.154 32.691 1.00 24.35 14 LYS D C 1
ATOM 2449 O O . LYS D 1 14 ? 19.833 46.293 32.973 1.00 24.15 14 LYS D O 1
ATOM 2455 N N . TRP D 1 15 ? 18.180 47.678 33.600 1.00 21.12 15 TRP D N 1
ATOM 2456 C CA . TRP D 1 15 ? 18.285 47.280 35.004 1.00 20.37 15 TRP D CA 1
ATOM 2457 C C . TRP D 1 15 ? 17.181 46.386 35.594 1.00 17.87 15 TRP D C 1
ATOM 2458 O O . TRP D 1 15 ? 17.469 45.418 36.299 1.00 16.11 15 TRP D O 1
ATOM 2469 N N . LYS D 1 16 ? 15.918 46.703 35.324 1.00 14.97 16 LYS D N 1
ATOM 2470 C CA . LYS D 1 16 ? 14.827 45.931 35.916 1.00 14.16 16 LYS D CA 1
ATOM 2471 C C . LYS D 1 16 ? 14.895 44.406 35.831 1.00 14.14 16 LYS D C 1
ATOM 2472 O O . LYS D 1 16 ? 14.681 43.725 36.833 1.00 12.81 16 LYS D O 1
ATOM 2488 N N . VAL D 1 18 ? 17.488 42.666 35.485 1.00 14.37 18 VAL D N 1
ATOM 2489 C CA . VAL D 1 18 ? 18.649 42.241 36.258 1.00 14.05 18 VAL D CA 1
ATOM 2490 C C . VAL D 1 18 ? 18.196 42.122 37.708 1.00 13.81 18 VAL D C 1
ATOM 2491 O O . VAL D 1 18 ? 18.474 41.132 38.381 1.00 15.49 18 VAL D O 1
ATOM 2495 N N . ILE D 1 19 ? 17.499 43.149 38.184 1.00 13.97 19 ILE D N 1
ATOM 2496 C CA . ILE D 1 19 ? 16.993 43.165 39.551 1.00 13.17 19 ILE D CA 1
ATOM 2497 C C . ILE D 1 19 ? 16.135 41.929 39.800 1.00 13.64 19 ILE D C 1
ATOM 2498 O O . ILE D 1 19 ? 16.362 41.187 40.761 1.00 13.12 19 ILE D O 1
ATOM 2503 N N . LEU D 1 20 ? 15.164 41.693 38.917 1.00 13.62 20 LEU D N 1
ATOM 2504 C CA . LEU D 1 20 ? 14.280 40.540 39.073 1.00 15.19 20 LEU D CA 1
ATOM 2505 C C . LEU D 1 20 ? 15.063 39.233 39.043 1.00 17.70 20 LEU D C 1
ATOM 2506 O O . LEU D 1 20 ? 14.757 38.299 39.786 1.00 18.29 20 LEU D O 1
ATOM 2521 N N . HIS D 1 22 ? 18.065 38.700 40.129 1.00 19.52 22 HIS D N 1
ATOM 2522 C CA . HIS D 1 22 ? 18.665 38.561 41.454 1.00 22.23 22 HIS D CA 1
ATOM 2523 C C . HIS D 1 22 ? 17.618 38.181 42.493 1.00 23.83 22 HIS D C 1
ATOM 2524 O O . HIS D 1 22 ? 17.912 37.478 43.459 1.00 24.22 22 HIS D O 1
ATOM 2531 N N . LEU D 1 23 ? 16.387 38.634 42.287 1.00 24.31 23 LEU D N 1
ATOM 2532 C CA . LEU D 1 23 ? 15.323 38.324 43.223 1.00 24.95 23 LEU D CA 1
ATOM 2533 C C . LEU D 1 23 ? 14.692 36.943 43.028 1.00 26.65 23 LEU D C 1
ATOM 2534 O O . LEU D 1 23 ? 14.075 36.417 43.952 1.00 27.78 23 LEU D O 1
ATOM 2539 N N . THR D 1 24 ? 14.849 36.342 41.851 1.00 27.11 24 THR D N 1
ATOM 2540 C CA . THR D 1 24 ? 14.254 35.029 41.611 1.00 31.08 24 THR D CA 1
ATOM 2541 C C . THR D 1 24 ? 14.658 33.983 42.645 1.00 34.27 24 THR D C 1
ATOM 2542 O O . THR D 1 24 ? 13.840 33.157 43.045 1.00 34.39 24 THR D O 1
ATOM 2546 N N . HIS D 1 25 ? 15.915 34.021 43.078 1.00 36.16 25 HIS D N 1
ATOM 2547 C CA . HIS D 1 25 ? 16.406 33.063 44.062 1.00 39.11 25 HIS D CA 1
ATOM 2548 C C . HIS D 1 25 ? 16.636 33.688 45.429 1.00 39.58 25 HIS D C 1
ATOM 2549 O O . HIS D 1 25 ? 17.772 33.780 45.898 1.00 41.36 25 HIS D O 1
ATOM 2556 N N . GLY D 1 26 ? 15.554 34.123 46.063 1.00 38.58 26 GLY D N 1
ATOM 2557 C CA . GLY D 1 26 ? 15.667 34.709 47.383 1.00 36.53 26 GLY D CA 1
ATOM 2558 C C . GLY D 1 26 ? 15.528 36.213 47.485 1.00 34.71 26 GLY D C 1
ATOM 2559 O O . GLY D 1 26 ? 16.105 36.968 46.698 1.00 32.34 26 GLY D O 1
ATOM 2560 N N . LYS D 1 27 ? 14.753 36.641 48.475 1.00 33.45 27 LYS D N 1
ATOM 2561 C CA . LYS D 1 27 ? 14.537 38.055 48.739 1.00 33.56 27 LYS D CA 1
ATOM 2562 C C . LYS D 1 27 ? 15.904 38.636 49.062 1.00 32.81 27 LYS D C 1
ATOM 2563 O O . LYS D 1 27 ? 16.778 37.923 49.554 1.00 33.44 27 LYS D O 1
ATOM 2569 N N . LYS D 1 28 ? 16.093 39.920 48.789 1.00 31.71 28 LYS D N 1
ATOM 2570 C CA . LYS D 1 28 ? 17.371 40.555 49.072 1.00 31.61 28 LYS D CA 1
ATOM 2571 C C . LYS D 1 28 ? 17.210 41.938 49.672 1.00 30.79 28 LYS D C 1
ATOM 2572 O O . LYS D 1 28 ? 16.327 42.699 49.285 1.00 29.88 28 LYS D O 1
ATOM 2578 N N . ARG D 1 29 ? 18.069 42.255 50.633 1.00 30.52 29 ARG D N 1
ATOM 2579 C CA . ARG D 1 29 ? 18.036 43.559 51.274 1.00 30.89 29 ARG D CA 1
ATOM 2580 C C . ARG D 1 29 ? 18.696 44.528 50.300 1.00 29.62 29 ARG D C 1
ATOM 2581 O O . ARG D 1 29 ? 19.404 44.106 49.384 1.00 30.51 29 ARG D O 1
ATOM 2589 N N . THR D 1 30 ? 18.476 45.822 50.500 1.00 29.22 30 THR D N 1
ATOM 2590 C CA . THR D 1 30 ? 19.033 46.837 49.608 1.00 29.07 30 THR D CA 1
ATOM 2591 C C . THR D 1 30 ? 20.540 46.767 49.361 1.00 30.62 30 THR D C 1
ATOM 2592 O O . THR D 1 30 ? 20.980 46.802 48.209 1.00 30.09 30 THR D O 1
ATOM 2596 N N . SER D 1 31 ? 21.331 46.691 50.430 1.00 30.37 31 SER D N 1
ATOM 2597 C CA . SER D 1 31 ? 22.785 46.648 50.278 1.00 31.64 31 SER D CA 1
ATOM 2598 C C . SER D 1 31 ? 23.227 45.439 49.455 1.00 31.97 31 SER D C 1
ATOM 2599 O O . SER D 1 31 ? 24.257 45.478 48.783 1.00 33.29 31 SER D O 1
ATOM 2602 N N . GLU D 1 32 ? 22.438 44.369 49.506 1.00 32.43 32 GLU D N 1
ATOM 2603 C CA . GLU D 1 32 ? 22.726 43.156 48.751 1.00 32.61 32 GLU D CA 1
ATOM 2604 C C . GLU D 1 32 ? 22.663 43.464 47.261 1.00 32.71 32 GLU D C 1
ATOM 2605 O O . GLU D 1 32 ? 23.629 43.259 46.523 1.00 33.10 32 GLU D O 1
ATOM 2611 N N . LEU D 1 33 ? 21.509 43.952 46.822 1.00 30.49 33 LEU D N 1
ATOM 2612 C CA . LEU D 1 33 ? 21.311 44.291 45.424 1.00 29.66 33 LEU D CA 1
ATOM 2613 C C . LEU D 1 33 ? 22.396 45.244 44.948 1.00 28.75 33 LEU D C 1
ATOM 2614 O O . LEU D 1 33 ? 22.913 45.104 43.839 1.00 28.39 33 LEU D O 1
ATOM 2619 N N . LYS D 1 34 ? 22.751 46.208 45.791 1.00 28.49 34 LYS D N 1
ATOM 2620 C CA . LYS D 1 34 ? 23.776 47.176 45.422 1.00 29.49 34 LYS D CA 1
ATOM 2621 C C . LYS D 1 34 ? 25.110 46.464 45.188 1.00 29.26 34 LYS D C 1
ATOM 2622 O O . LYS D 1 34 ? 25.810 46.735 44.214 1.00 28.09 34 LYS D O 1
ATOM 2628 N N . ARG D 1 35 ? 25.445 45.540 46.082 1.00 29.90 35 ARG D N 1
ATOM 2629 C CA . ARG D 1 35 ? 26.693 44.792 45.981 1.00 31.67 35 ARG D CA 1
ATOM 2630 C C . ARG D 1 35 ? 26.734 43.989 44.684 1.00 30.62 35 ARG D C 1
ATOM 2631 O O . ARG D 1 35 ? 27.744 43.970 43.981 1.00 28.54 35 ARG D O 1
ATOM 2639 N N . LEU D 1 36 ? 25.618 43.338 44.371 1.00 30.07 36 LEU D N 1
ATOM 2640 C CA . LEU D 1 36 ? 25.501 42.518 43.175 1.00 27.55 36 LEU D CA 1
ATOM 2641 C C . LEU D 1 36 ? 25.418 43.320 41.877 1.00 27.49 36 LEU D C 1
ATOM 2642 O O . LEU D 1 36 ? 25.616 42.771 40.794 1.00 26.49 36 LEU D O 1
ATOM 2655 N N . PRO D 1 38 ? 27.209 46.515 40.955 1.00 31.25 38 PRO D N 1
ATOM 2656 C CA . PRO D 1 38 ? 28.160 47.621 41.086 1.00 31.44 38 PRO D CA 1
ATOM 2657 C C . PRO D 1 38 ? 28.070 48.678 39.984 1.00 30.78 38 PRO D C 1
ATOM 2658 O O . PRO D 1 38 ? 28.477 49.819 40.180 1.00 30.67 38 PRO D O 1
ATOM 2662 N N . ASN D 1 39 ? 27.522 48.301 38.834 1.00 30.85 39 ASN D N 1
ATOM 2663 C CA . ASN D 1 39 ? 27.403 49.224 37.708 1.00 31.52 39 ASN D CA 1
ATOM 2664 C C . ASN D 1 39 ? 26.235 50.213 37.769 1.00 31.75 39 ASN D C 1
ATOM 2665 O O . ASN D 1 39 ? 26.071 51.029 36.865 1.00 31.79 39 ASN D O 1
ATOM 2670 N N . ILE D 1 40 ? 25.427 50.151 38.823 1.00 31.31 40 ILE D N 1
ATOM 2671 C CA . ILE D 1 40 ? 24.290 51.059 38.945 1.00 30.25 40 ILE D CA 1
ATOM 2672 C C . ILE D 1 40 ? 24.414 51.897 40.215 1.00 31.63 40 ILE D C 1
ATOM 2673 O O . ILE D 1 40 ? 24.971 51.438 41.215 1.00 32.48 40 ILE D O 1
ATOM 2678 N N . THR D 1 41 ? 23.903 53.127 40.179 1.00 33.70 41 THR D N 1
ATOM 2679 C CA . THR D 1 41 ? 23.979 54.000 41.348 1.00 34.89 41 THR D CA 1
ATOM 2680 C C . THR D 1 41 ? 22.888 53.633 42.346 1.00 36.15 41 THR D C 1
ATOM 2681 O O . THR D 1 41 ? 21.900 52.990 41.990 1.00 36.18 41 THR D O 1
ATOM 2685 N N . GLN D 1 42 ? 23.064 54.048 43.594 1.00 36.17 42 GLN D N 1
ATOM 2686 C CA . GLN D 1 42 ? 22.082 53.747 44.625 1.00 38.09 42 GLN D CA 1
ATOM 2687 C C . GLN D 1 42 ? 20.763 54.438 44.296 1.00 37.15 42 GLN D C 1
ATOM 2688 O O . GLN D 1 42 ? 19.689 53.881 44.517 1.00 35.74 42 GLN D O 1
ATOM 2694 N N . LYS D 1 43 ? 20.854 55.650 43.756 1.00 37.42 43 LYS D N 1
ATOM 2695 C CA . LYS D 1 43 ? 19.669 56.429 43.401 1.00 38.23 43 LYS D CA 1
ATOM 2696 C C . LYS D 1 43 ? 18.903 55.805 42.242 1.00 37.01 43 LYS D C 1
ATOM 2697 O O . LYS D 1 43 ? 17.683 55.672 42.302 1.00 36.47 43 LYS D O 1
ATOM 2711 N N . LEU D 1 45 ? 19.051 52.800 41.377 1.00 29.93 45 LEU D N 1
ATOM 2712 C CA . LEU D 1 45 ? 18.557 51.535 41.899 1.00 28.00 45 LEU D CA 1
ATOM 2713 C C . LEU D 1 45 ? 17.277 51.752 42.704 1.00 26.75 45 LEU D C 1
ATOM 2714 O O . LEU D 1 45 ? 16.320 50.992 42.567 1.00 23.57 45 LEU D O 1
ATOM 2719 N N . THR D 1 46 ? 17.267 52.780 43.551 1.00 26.50 46 THR D N 1
ATOM 2720 C CA . THR D 1 46 ? 16.084 53.075 44.356 1.00 29.04 46 THR D CA 1
ATOM 2721 C C . THR D 1 46 ? 14.929 53.451 43.438 1.00 26.26 46 THR D C 1
ATOM 2722 O O . THR D 1 46 ? 13.791 53.042 43.656 1.00 28.13 46 THR D O 1
ATOM 2726 N N . GLN D 1 47 ? 15.235 54.231 42.409 1.00 25.33 47 GLN D N 1
ATOM 2727 C CA . GLN D 1 47 ? 14.223 54.662 41.457 1.00 23.64 47 GLN D CA 1
ATOM 2728 C C . GLN D 1 47 ? 13.621 53.457 40.730 1.00 23.41 47 GLN D C 1
ATOM 2729 O O . GLN D 1 47 ? 12.401 53.363 40.564 1.00 20.67 47 GLN D O 1
ATOM 2735 N N . GLN D 1 48 ? 14.478 52.533 40.307 1.00 20.52 48 GLN D N 1
ATOM 2736 C CA . GLN D 1 48 ? 14.013 51.348 39.604 1.00 21.02 48 GLN D CA 1
ATOM 2737 C C . GLN D 1 48 ? 13.151 50.503 40.533 1.00 18.11 48 GLN D C 1
ATOM 2738 O O . GLN D 1 48 ? 12.109 49.992 40.133 1.00 18.43 48 GLN D O 1
ATOM 2744 N N . LEU D 1 49 ? 13.592 50.362 41.779 1.00 16.48 49 LEU D N 1
ATOM 2745 C CA . LEU D 1 49 ? 12.858 49.574 42.763 1.00 16.54 49 LEU D CA 1
ATOM 2746 C C . LEU D 1 49 ? 11.477 50.172 43.041 1.00 16.74 49 LEU D C 1
ATOM 2747 O O . LEU D 1 49 ? 10.488 49.445 43.158 1.00 16.53 49 LEU D O 1
ATOM 2752 N N . ARG D 1 50 ? 11.418 51.494 43.141 1.00 17.97 50 ARG D N 1
ATOM 2753 C CA . ARG D 1 50 ? 10.153 52.177 43.395 1.00 19.88 50 ARG D CA 1
ATOM 2754 C C . ARG D 1 50 ? 9.174 51.935 42.247 1.00 17.34 50 ARG D C 1
ATOM 2755 O O . ARG D 1 50 ? 7.975 51.770 42.468 1.00 18.01 50 ARG D O 1
ATOM 2763 N N . GLU D 1 51 ? 9.684 51.930 41.019 1.00 17.46 51 GLU D N 1
ATOM 2764 C CA . GLU D 1 51 ? 8.833 51.700 39.859 1.00 14.68 51 GLU D CA 1
ATOM 2765 C C . GLU D 1 51 ? 8.313 50.272 39.829 1.00 15.41 51 GLU D C 1
ATOM 2766 O O . GLU D 1 51 ? 7.137 50.035 39.535 1.00 13.47 51 GLU D O 1
ATOM 2772 N N . LEU D 1 52 ? 9.188 49.319 40.133 1.00 14.08 52 LEU D N 1
ATOM 2773 C CA . LEU D 1 52 ? 8.792 47.920 40.159 1.00 14.48 52 LEU D CA 1
ATOM 2774 C C . LEU D 1 52 ? 7.744 47.703 41.250 1.00 15.11 52 LEU D C 1
ATOM 2775 O O . LEU D 1 52 ? 6.796 46.944 41.060 1.00 14.37 52 LEU D O 1
ATOM 2780 N N . GLU D 1 53 ? 7.919 48.363 42.395 1.00 14.16 53 GLU D N 1
ATOM 2781 C CA . GLU D 1 53 ? 6.953 48.225 43.482 1.00 15.75 53 GLU D CA 1
ATOM 2782 C C . GLU D 1 53 ? 5.610 48.787 43.031 1.00 16.05 53 GLU D C 1
ATOM 2783 O O . GLU D 1 53 ? 4.574 48.146 43.190 1.00 18.33 53 GLU D O 1
ATOM 2789 N N . ALA D 1 54 ? 5.639 49.983 42.452 1.00 16.49 54 ALA D N 1
ATOM 2790 C CA . ALA D 1 54 ? 4.417 50.635 41.985 1.00 17.20 54 ALA D CA 1
ATOM 2791 C C . ALA D 1 54 ? 3.645 49.743 41.017 1.00 18.08 54 ALA D C 1
ATOM 2792 O O . ALA D 1 54 ? 2.413 49.710 41.044 1.00 18.50 54 ALA D O 1
ATOM 2794 N N . ASP D 1 55 ? 4.367 49.008 40.172 1.00 17.38 55 ASP D N 1
ATOM 2795 C CA . ASP D 1 55 ? 3.731 48.111 39.216 1.00 17.95 55 ASP D CA 1
ATOM 2796 C C . ASP D 1 55 ? 3.371 46.747 39.792 1.00 17.13 55 ASP D C 1
ATOM 2797 O O . ASP D 1 55 ? 2.906 45.866 39.067 1.00 18.54 55 ASP D O 1
ATOM 2802 N N . GLY D 1 56 ? 3.590 46.576 41.091 1.00 15.77 56 GLY D N 1
ATOM 2803 C CA . GLY D 1 56 ? 3.252 45.331 41.758 1.00 16.18 56 GLY D CA 1
ATOM 2804 C C . GLY D 1 56 ? 4.097 44.119 41.409 1.00 17.85 56 GLY D C 1
ATOM 2805 O O . GLY D 1 56 ? 3.702 42.981 41.695 1.00 17.10 56 GLY D O 1
ATOM 2806 N N . VAL D 1 57 ? 5.258 44.353 40.803 1.00 16.92 57 VAL D N 1
ATOM 2807 C CA . VAL D 1 57 ? 6.145 43.265 40.403 1.00 16.45 57 VAL D CA 1
ATOM 2808 C C . VAL D 1 57 ? 7.030 42.775 41.556 1.00 16.63 57 VAL D C 1
ATOM 2809 O O . VAL D 1 57 ? 7.460 41.622 41.570 1.00 16.59 57 VAL D O 1
ATOM 2813 N N . ILE D 1 58 ? 7.304 43.648 42.518 1.00 18.20 58 ILE D N 1
ATOM 2814 C CA . ILE D 1 58 ? 8.111 43.262 43.677 1.00 18.58 58 ILE D CA 1
ATOM 2815 C C . ILE D 1 58 ? 7.462 43.832 44.926 1.00 20.41 58 ILE D C 1
ATOM 2816 O O . ILE D 1 58 ? 6.700 44.801 44.850 1.00 19.45 58 ILE D O 1
ATOM 2821 N N . ASN D 1 59 ? 7.763 43.218 46.065 1.00 20.81 59 ASN D N 1
ATOM 2822 C CA . ASN D 1 59 ? 7.240 43.663 47.348 1.00 21.35 59 ASN D CA 1
ATOM 2823 C C . ASN D 1 59 ? 8.384 44.295 48.120 1.00 21.67 59 ASN D C 1
ATOM 2824 O O . ASN D 1 59 ? 9.541 43.897 47.979 1.00 21.33 59 ASN D O 1
ATOM 2829 N N . ARG D 1 60 ? 8.048 45.291 48.926 1.00 22.44 60 ARG D N 1
ATOM 2830 C CA . ARG D 1 60 ? 9.022 46.014 49.729 1.00 24.65 60 ARG D CA 1
ATOM 2831 C C . ARG D 1 60 ? 8.732 45.730 51.204 1.00 24.04 60 ARG D C 1
ATOM 2832 O O . ARG D 1 60 ? 7.638 46.015 51.694 1.00 24.47 60 ARG D O 1
ATOM 2840 N N . ILE D 1 61 ? 9.714 45.158 51.897 1.00 23.87 61 ILE D N 1
ATOM 2841 C CA . ILE D 1 61 ? 9.570 44.814 53.312 1.00 24.55 61 ILE D CA 1
ATOM 2842 C C . ILE D 1 61 ? 10.428 45.720 54.188 1.00 25.49 61 ILE D C 1
ATOM 2843 O O . ILE D 1 61 ? 11.657 45.685 54.123 1.00 24.45 61 ILE D O 1
ATOM 2848 N N . VAL D 1 62 ? 9.764 46.529 55.010 1.00 24.76 62 VAL D N 1
ATOM 2849 C CA . VAL D 1 62 ? 10.456 47.464 55.879 1.00 26.38 62 VAL D CA 1
ATOM 2850 C C . VAL D 1 62 ? 10.552 46.997 57.329 1.00 28.12 62 VAL D C 1
ATOM 2851 O O . VAL D 1 62 ? 9.537 46.811 58.001 1.00 28.85 62 VAL D O 1
ATOM 2855 N N . TYR D 1 63 ? 11.778 46.800 57.799 1.00 28.97 63 TYR D N 1
ATOM 2856 C CA . TYR D 1 63 ? 12.012 46.398 59.180 1.00 30.65 63 TYR D CA 1
ATOM 2857 C C . TYR D 1 63 ? 12.345 47.684 59.916 1.00 32.26 63 TYR D C 1
ATOM 2858 O O . TYR D 1 63 ? 13.450 48.207 59.785 1.00 33.24 63 TYR D O 1
ATOM 2867 N N . ASN D 1 64 ? 11.393 48.206 60.678 1.00 34.17 64 ASN D N 1
ATOM 2868 C CA . ASN D 1 64 ? 11.627 49.436 61.413 1.00 37.43 64 ASN D CA 1
ATOM 2869 C C . ASN D 1 64 ? 12.535 49.184 62.618 1.00 38.95 64 ASN D C 1
ATOM 2870 O O . ASN D 1 64 ? 12.209 49.538 63.749 1.00 40.86 64 ASN D O 1
ATOM 2875 N N . GLN D 1 65 ? 13.682 48.563 62.356 1.00 41.21 65 GLN D N 1
ATOM 2876 C CA . GLN D 1 65 ? 14.655 48.250 63.395 1.00 40.95 65 GLN D CA 1
ATOM 2877 C C . GLN D 1 65 ? 15.468 49.503 63.708 1.00 41.55 65 GLN D C 1
ATOM 2878 O O . GLN D 1 65 ? 15.783 50.288 62.812 1.00 41.01 65 GLN D O 1
ATOM 2884 N N . LYS D 1 69 ? 16.429 48.729 57.861 1.00 30.22 69 LYS D N 1
ATOM 2885 C CA . LYS D 1 69 ? 16.647 47.598 56.966 1.00 29.68 69 LYS D CA 1
ATOM 2886 C C . LYS D 1 69 ? 15.443 47.406 56.045 1.00 29.69 69 LYS D C 1
ATOM 2887 O O . LYS D 1 69 ? 14.294 47.455 56.487 1.00 30.08 69 LYS D O 1
ATOM 2893 N N . VAL D 1 70 ? 15.714 47.178 54.766 1.00 28.22 70 VAL D N 1
ATOM 2894 C CA . VAL D 1 70 ? 14.649 46.982 53.791 1.00 27.15 70 VAL D CA 1
ATOM 2895 C C . VAL D 1 70 ? 14.991 45.854 52.832 1.00 26.35 70 VAL D C 1
ATOM 2896 O O . VAL D 1 70 ? 16.047 45.859 52.201 1.00 24.72 70 VAL D O 1
ATOM 2900 N N . GLU D 1 71 ? 14.095 44.882 52.732 1.00 24.65 71 GLU D N 1
ATOM 2901 C CA . GLU D 1 71 ? 14.312 43.760 51.841 1.00 25.21 71 GLU D CA 1
ATOM 2902 C C . GLU D 1 71 ? 13.346 43.873 50.676 1.00 25.22 71 GLU D C 1
ATOM 2903 O O . GLU D 1 71 ? 12.265 44.453 50.808 1.00 24.97 71 GLU D O 1
ATOM 2909 N N . TYR D 1 72 ? 13.747 43.329 49.534 1.00 23.34 72 TYR D N 1
ATOM 2910 C CA . TYR D 1 72 ? 12.897 43.331 48.355 1.00 22.57 72 TYR D CA 1
ATOM 2911 C C . TYR D 1 72 ? 12.674 41.893 47.945 1.00 21.12 72 TYR D C 1
ATOM 2912 O O . TYR D 1 72 ? 13.574 41.060 48.018 1.00 20.36 72 TYR D O 1
ATOM 2921 N N . GLU D 1 73 ? 11.461 41.606 47.511 1.00 20.65 73 GLU D N 1
ATOM 2922 C CA . GLU D 1 73 ? 11.105 40.256 47.134 1.00 23.34 73 GLU D CA 1
ATOM 2923 C C . GLU D 1 73 ? 10.201 40.232 45.916 1.00 22.13 73 GLU D C 1
ATOM 2924 O O . GLU D 1 73 ? 9.353 41.105 45.743 1.00 23.20 73 GLU D O 1
ATOM 2930 N N . LEU D 1 74 ? 10.399 39.237 45.062 1.00 21.76 74 LEU D N 1
ATOM 2931 C CA . LEU D 1 74 ? 9.581 39.092 43.871 1.00 22.26 74 LEU D CA 1
ATOM 2932 C C . LEU D 1 74 ? 8.173 38.757 44.365 1.00 23.31 74 LEU D C 1
ATOM 2933 O O . LEU D 1 74 ? 7.991 37.805 45.124 1.00 22.13 74 LEU D O 1
ATOM 2938 N N . SER D 1 75 ? 7.185 39.547 43.959 1.00 21.79 75 SER D N 1
ATOM 2939 C CA . SER D 1 75 ? 5.805 39.307 44.383 1.00 22.56 75 SER D CA 1
ATOM 2940 C C . SER D 1 75 ? 5.248 38.103 43.636 1.00 22.81 75 SER D C 1
ATOM 2941 O O . SER D 1 75 ? 5.871 37.614 42.695 1.00 22.43 75 SER D O 1
ATOM 2944 N N . GLU D 1 76 ? 4.074 37.631 44.048 1.00 22.80 76 GLU D N 1
ATOM 2945 C CA . GLU D 1 76 ? 3.446 36.502 43.375 1.00 23.76 76 GLU D CA 1
ATOM 2946 C C . GLU D 1 76 ? 3.232 36.877 41.915 1.00 22.41 76 GLU D C 1
ATOM 2947 O O . GLU D 1 76 ? 3.529 36.096 41.009 1.00 21.63 76 GLU D O 1
ATOM 2953 N N . TYR D 1 77 ? 2.723 38.084 41.699 1.00 20.61 77 TYR D N 1
ATOM 2954 C CA . TYR D 1 77 ? 2.472 38.579 40.355 1.00 21.51 77 TYR D CA 1
ATOM 2955 C C . TYR D 1 77 ? 3.774 38.676 39.557 1.00 19.52 77 TYR D C 1
ATOM 2956 O O . TYR D 1 77 ? 3.805 38.362 38.368 1.00 20.97 77 TYR D O 1
ATOM 2965 N N . GLY D 1 78 ? 4.843 39.104 40.223 1.00 18.66 78 GLY D N 1
ATOM 2966 C CA . GLY D 1 78 ? 6.136 39.238 39.569 1.00 19.57 78 GLY D CA 1
ATOM 2967 C C . GLY D 1 78 ? 6.670 37.919 39.038 1.00 20.02 78 GLY D C 1
ATOM 2968 O O . GLY D 1 78 ? 7.407 37.889 38.044 1.00 16.43 78 GLY D O 1
ATOM 2969 N N . ARG D 1 79 ? 6.290 36.829 39.703 1.00 19.65 79 ARG D N 1
ATOM 2970 C CA . ARG D 1 79 ? 6.704 35.483 39.317 1.00 20.49 79 ARG D CA 1
ATOM 2971 C C . ARG D 1 79 ? 6.227 35.144 37.910 1.00 21.16 79 ARG D C 1
ATOM 2972 O O . ARG D 1 79 ? 6.804 34.289 37.232 1.00 19.97 79 ARG D O 1
ATOM 2980 N N . SER D 1 80 ? 5.167 35.814 37.472 1.00 18.93 80 SER D N 1
ATOM 2981 C CA . SER D 1 80 ? 4.628 35.563 36.147 1.00 18.08 80 SER D CA 1
ATOM 2982 C C . SER D 1 80 ? 5.613 35.988 35.069 1.00 16.32 80 SER D C 1
ATOM 2983 O O . SER D 1 80 ? 5.390 35.725 33.893 1.00 15.26 80 SER D O 1
ATOM 2986 N N . LEU D 1 81 ? 6.698 36.648 35.469 1.00 16.26 81 LEU D N 1
ATOM 2987 C CA . LEU D 1 81 ? 7.720 37.098 34.511 1.00 15.99 81 LEU D CA 1
ATOM 2988 C C . LEU D 1 81 ? 8.871 36.097 34.327 1.00 17.41 81 LEU D C 1
ATOM 2989 O O . LEU D 1 81 ? 9.719 36.274 33.453 1.00 16.61 81 LEU D O 1
ATOM 2994 N N . GLU D 1 82 ? 8.896 35.049 35.140 1.00 17.92 82 GLU D N 1
ATOM 2995 C CA . GLU D 1 82 ? 9.965 34.053 35.056 1.00 21.51 82 GLU D CA 1
ATOM 2996 C C . GLU D 1 82 ? 10.104 33.406 33.681 1.00 20.15 82 GLU D C 1
ATOM 2997 O O . GLU D 1 82 ? 11.217 33.121 33.238 1.00 21.84 82 GLU D O 1
ATOM 3003 N N . GLY D 1 83 ? 8.982 33.172 33.009 1.00 18.68 83 GLY D N 1
ATOM 3004 C CA . GLY D 1 83 ? 9.037 32.572 31.689 1.00 18.30 83 GLY D CA 1
ATOM 3005 C C . GLY D 1 83 ? 9.830 33.448 30.738 1.00 17.75 83 GLY D C 1
ATOM 3006 O O . GLY D 1 83 ? 10.740 32.987 30.040 1.00 17.54 83 GLY D O 1
ATOM 3007 N N . ILE D 1 84 ? 9.480 34.727 30.707 1.00 16.91 84 ILE D N 1
ATOM 3008 C CA . ILE D 1 84 ? 10.164 35.678 29.849 1.00 16.87 84 ILE D CA 1
ATOM 3009 C C . ILE D 1 84 ? 11.633 35.784 30.270 1.00 15.74 84 ILE D C 1
ATOM 3010 O O . ILE D 1 84 ? 12.530 35.836 29.420 1.00 13.20 84 ILE D O 1
ATOM 3015 N N . LEU D 1 85 ? 11.874 35.805 31.578 1.00 15.27 85 LEU D N 1
ATOM 3016 C CA . LEU D 1 85 ? 13.243 35.884 32.091 1.00 16.74 85 LEU D CA 1
ATOM 3017 C C . LEU D 1 85 ? 14.080 34.732 31.553 1.00 16.49 85 LEU D C 1
ATOM 3018 O O . LEU D 1 85 ? 15.227 34.927 31.146 1.00 14.56 85 LEU D O 1
ATOM 3023 N N . ASP D 1 86 ? 13.505 33.531 31.549 1.00 16.21 86 ASP D N 1
ATOM 3024 C CA . ASP D 1 86 ? 14.226 32.365 31.047 1.00 18.18 86 ASP D CA 1
ATOM 3025 C C . ASP D 1 86 ? 14.497 32.508 29.556 1.00 17.49 86 ASP D C 1
ATOM 3026 O O . ASP D 1 86 ? 15.543 32.086 29.066 1.00 15.17 86 ASP D O 1
ATOM 3039 N N . LEU D 1 88 ? 14.973 35.314 27.944 1.00 14.67 88 LEU D N 1
ATOM 3040 C CA . LEU D 1 88 ? 16.047 36.299 27.794 1.00 14.33 88 LEU D CA 1
ATOM 3041 C C . LEU D 1 88 ? 17.405 35.672 28.074 1.00 13.95 88 LEU D C 1
ATOM 3042 O O . LEU D 1 88 ? 18.405 36.016 27.436 1.00 14.25 88 LEU D O 1
ATOM 3057 N N . ALA D 1 90 ? 18.186 32.401 27.773 1.00 16.80 90 ALA D N 1
ATOM 3058 C CA . ALA D 1 90 ? 18.496 31.458 26.713 1.00 15.93 90 ALA D CA 1
ATOM 3059 C C . ALA D 1 90 ? 18.994 32.199 25.476 1.00 16.26 90 ALA D C 1
ATOM 3060 O O . ALA D 1 90 ? 19.919 31.743 24.794 1.00 14.25 90 ALA D O 1
ATOM 3062 N N . TRP D 1 91 ? 18.371 33.338 25.185 1.00 14.09 91 TRP D N 1
ATOM 3063 C CA . TRP D 1 91 ? 18.753 34.143 24.036 1.00 12.80 91 TRP D CA 1
ATOM 3064 C C . TRP D 1 91 ? 20.140 34.748 24.254 1.00 13.94 91 TRP D C 1
ATOM 3065 O O . TRP D 1 91 ? 20.946 34.830 23.323 1.00 15.36 91 TRP D O 1
ATOM 3076 N N . GLY D 1 92 ? 20.413 35.169 25.487 1.00 12.29 92 GLY D N 1
ATOM 3077 C CA . GLY D 1 92 ? 21.691 35.785 25.789 1.00 12.21 92 GLY D CA 1
ATOM 3078 C C . GLY D 1 92 ? 22.824 34.775 25.714 1.00 15.64 92 GLY D C 1
ATOM 3079 O O . GLY D 1 92 ? 23.953 35.114 25.347 1.00 15.40 92 GLY D O 1
ATOM 3080 N N . ALA D 1 93 ? 22.511 33.534 26.067 1.00 14.60 93 ALA D N 1
ATOM 3081 C CA . ALA D 1 93 ? 23.480 32.450 26.039 1.00 18.76 93 ALA D CA 1
ATOM 3082 C C . ALA D 1 93 ? 23.935 32.225 24.602 1.00 19.80 93 ALA D C 1
ATOM 3083 O O . ALA D 1 93 ? 25.131 32.131 24.325 1.00 22.37 93 ALA D O 1
ATOM 3085 N N . ASN D 1 94 ? 22.977 32.140 23.687 1.00 20.24 94 ASN D N 1
ATOM 3086 C CA . ASN D 1 94 ? 23.310 31.935 22.288 1.00 21.96 94 ASN D CA 1
ATOM 3087 C C . ASN D 1 94 ? 24.059 33.136 21.716 1.00 20.41 94 ASN D C 1
ATOM 3088 O O . ASN D 1 94 ? 24.993 32.975 20.929 1.00 18.36 94 ASN D O 1
ATOM 3093 N N . HIS D 1 95 ? 23.649 34.335 22.121 1.00 17.86 95 HIS D N 1
ATOM 3094 C CA . HIS D 1 95 ? 24.287 35.552 21.639 1.00 18.63 95 HIS D CA 1
ATOM 3095 C C . HIS D 1 95 ? 25.761 35.621 22.026 1.00 18.98 95 HIS D C 1
ATOM 3096 O O . HIS D 1 95 ? 26.590 36.075 21.246 1.00 18.40 95 HIS D O 1
ATOM 3103 N N . ILE D 1 96 ? 26.071 35.190 23.245 1.00 19.52 96 ILE D N 1
ATOM 3104 C CA . ILE D 1 96 ? 27.443 35.195 23.742 1.00 21.46 96 ILE D CA 1
ATOM 3105 C C . ILE D 1 96 ? 28.319 34.299 22.868 1.00 21.98 96 ILE D C 1
ATOM 3106 O O . ILE D 1 96 ? 29.509 34.565 22.693 1.00 22.06 96 ILE D O 1
ATOM 3111 N N . ASN D 1 97 ? 27.726 33.245 22.317 1.00 20.41 97 ASN D N 1
ATOM 3112 C CA . ASN D 1 97 ? 28.454 32.320 21.457 1.00 25.87 97 ASN D CA 1
ATOM 3113 C C . ASN D 1 97 ? 28.590 32.829 20.034 1.00 28.04 97 ASN D C 1
ATOM 3114 O O . ASN D 1 97 ? 29.413 32.337 19.265 1.00 28.11 97 ASN D O 1
ATOM 3119 N N . ARG D 1 98 ? 27.770 33.811 19.684 1.00 30.88 98 ARG D N 1
ATOM 3120 C CA . ARG D 1 98 ? 27.780 34.366 18.339 1.00 33.96 98 ARG D CA 1
ATOM 3121 C C . ARG D 1 98 ? 28.902 35.393 18.203 1.00 34.79 98 ARG D C 1
ATOM 3122 O O . ARG D 1 98 ? 29.891 35.133 17.509 1.00 36.39 98 ARG D O 1
#

CATH classification: 1.10.10.10